Protein AF-A0A830E6Y0-F1 (afdb_monomer)

Secondary structure (DSSP, 8-state):
-PPEEEETTEEEEEE-THHHHHHHHHHSGGGEEEHHHHHHHHHHTTTTS----SBTTTB-HHHHHHHHHHHHTTSEEEEEETTEEEEEE-HHHHHHHHHHHHTTTSEEEETTTEEEEHHHHHHHHHHHHHHHTTS-HHHHHHHHHHHHHTTS-SHHHHHHHHHHHHTTHHHHTT--

Radius of gyration: 17.44 Å; Cα contacts (8 Å, |Δi|>4): 241; chains: 1; bounding box: 58×31×46 Å

Sequence (176 aa):
MLPEVSIGRGRFKALPSKYALLFMTWYSRGSSISLYRLLLITYLASHIVRYVFEQPPINSKSILSDLSDLVSEGLIELRTINNRLMVRVTDRGRQLIGELYGMSNEYVLFGGYLIVKLRDLFNELMRLVNAYQNMDAAVLLSVALREMSLKESGIEGDALRDLALDLRIPCENVLG

pLDDT: mean 89.75, std 11.38, range [36.09, 98.56]

Foldseek 3Di:
DADWDDDPPDIARADELLLLLLLLLCLFDQSKAFPQLSQLLVQVVCVPRVFDAPDPDGHGVVNVVSLVVCVVVVQWDWDQDPNTIMIHGDPVVVVVVVVLVVQQQGFHNYNVHDTDRNVVSSVVSSVSSVVRRPDDPLQSQLVSLQVVLVVDDDPSSVVSNVSSVVSCVVPVVVVD

Organism: NCBI:txid1293586

Structure (mmCIF, N/CA/C/O backbone):
data_AF-A0A830E6Y0-F1
#
_entry.id   AF-A0A830E6Y0-F1
#
loop_
_atom_site.group_PDB
_atom_site.id
_atom_site.type_symbol
_atom_site.label_atom_id
_atom_site.label_alt_id
_atom_site.label_comp_id
_atom_site.label_asym_id
_atom_site.label_entity_id
_atom_site.label_seq_id
_atom_site.pdbx_PDB_ins_code
_atom_site.Cartn_x
_atom_site.Cartn_y
_atom_site.Cartn_z
_atom_site.occupancy
_atom_site.B_iso_or_equiv
_atom_site.auth_seq_id
_atom_site.auth_comp_id
_atom_site.auth_asym_id
_atom_site.auth_atom_id
_atom_site.pdbx_PDB_model_num
ATOM 1 N N . MET A 1 1 ? -13.980 7.136 15.137 1.00 68.00 1 MET A N 1
ATOM 2 C CA . MET A 1 1 ? -14.529 5.768 15.290 1.00 68.00 1 MET A CA 1
ATOM 3 C C . MET A 1 1 ? -14.754 5.172 13.913 1.00 68.00 1 MET A C 1
ATOM 5 O O . MET A 1 1 ? -15.321 5.858 13.071 1.00 68.00 1 MET A O 1
ATOM 9 N N . LEU A 1 2 ? -14.282 3.943 13.676 1.00 85.75 2 LEU A N 1
ATOM 10 C CA . LEU A 1 2 ? -14.574 3.212 12.437 1.00 85.75 2 LEU A CA 1
ATOM 11 C C . LEU A 1 2 ? -16.072 2.866 12.372 1.00 85.75 2 LEU A C 1
ATOM 13 O O . LEU A 1 2 ? -16.637 2.521 13.413 1.00 85.75 2 LEU A O 1
ATOM 17 N N . PRO A 1 3 ? -16.711 2.938 11.193 1.00 89.00 3 PRO A N 1
ATOM 18 C CA . PRO A 1 3 ? -18.103 2.530 11.043 1.00 89.00 3 PRO A CA 1
ATOM 19 C C . PRO A 1 3 ? -18.255 1.021 11.272 1.00 89.00 3 PRO A C 1
ATOM 21 O O . PRO A 1 3 ? -17.359 0.246 10.942 1.00 89.00 3 PRO A O 1
ATOM 24 N N . GLU A 1 4 ? -19.390 0.592 11.823 1.00 91.00 4 GLU A N 1
ATOM 25 C CA . GLU A 1 4 ? -19.718 -0.828 11.985 1.00 91.00 4 GLU A CA 1
ATOM 26 C C . GLU A 1 4 ? -20.582 -1.333 10.827 1.00 91.00 4 GLU A C 1
ATOM 28 O O . GLU A 1 4 ? -21.483 -0.644 10.351 1.00 91.00 4 GLU A O 1
ATOM 33 N N . VAL A 1 5 ? -20.322 -2.564 10.393 1.00 90.50 5 VAL A N 1
ATOM 34 C CA . VAL A 1 5 ? -21.050 -3.253 9.327 1.00 90.50 5 VAL A CA 1
ATOM 35 C C . VAL A 1 5 ? -21.497 -4.619 9.838 1.00 90.50 5 VAL A C 1
ATOM 37 O O . VAL A 1 5 ? -20.736 -5.340 10.486 1.00 90.50 5 VAL A O 1
ATOM 40 N N . SER A 1 6 ? -22.746 -4.980 9.543 1.00 89.81 6 SER A N 1
ATOM 41 C CA . SER A 1 6 ? -23.298 -6.299 9.865 1.00 89.81 6 SER A CA 1
ATOM 42 C C . SER A 1 6 ? -23.168 -7.229 8.660 1.00 89.81 6 SER A C 1
ATOM 44 O O . SER A 1 6 ? -23.671 -6.913 7.584 1.00 89.81 6 SER A O 1
ATOM 46 N N . ILE A 1 7 ? -22.515 -8.379 8.838 1.00 86.19 7 ILE A N 1
ATOM 47 C CA . ILE A 1 7 ? -22.402 -9.437 7.823 1.00 86.19 7 ILE A CA 1
ATOM 48 C C . ILE A 1 7 ? -22.964 -10.723 8.427 1.00 86.19 7 ILE A C 1
ATOM 50 O O . ILE A 1 7 ? -22.380 -11.314 9.339 1.00 86.19 7 ILE A O 1
ATOM 54 N N . GLY A 1 8 ? -24.128 -11.150 7.934 1.00 87.19 8 GLY A N 1
ATOM 55 C CA . GLY A 1 8 ? -24.868 -12.265 8.521 1.00 87.19 8 GLY A CA 1
ATOM 56 C C . GLY A 1 8 ? -25.194 -11.996 9.993 1.00 87.19 8 GLY A C 1
ATOM 57 O O . GLY A 1 8 ? -25.909 -11.050 10.310 1.00 87.19 8 GLY A O 1
ATOM 58 N N . ARG A 1 9 ? -24.659 -12.829 10.896 1.00 84.31 9 ARG A N 1
ATOM 59 C CA . ARG A 1 9 ? -24.825 -12.683 12.357 1.00 84.31 9 ARG A CA 1
ATOM 60 C C . ARG A 1 9 ? -23.666 -11.944 13.047 1.00 84.31 9 ARG A C 1
ATOM 62 O O . ARG A 1 9 ? -23.736 -11.730 14.253 1.00 84.31 9 ARG A O 1
ATOM 69 N N . GLY A 1 10 ? -22.605 -11.585 12.322 1.00 87.12 10 GLY A N 1
ATOM 70 C CA . GLY A 1 10 ? -21.432 -10.896 12.868 1.00 87.12 10 GLY A CA 1
ATOM 71 C C . GLY A 1 10 ? -21.493 -9.380 12.677 1.00 87.12 10 GLY A C 1
ATOM 72 O O . GLY A 1 10 ? -22.027 -8.901 11.675 1.00 87.12 10 GLY A O 1
ATOM 73 N N . ARG A 1 11 ? -20.916 -8.628 13.621 1.00 90.81 11 ARG A N 1
ATOM 74 C CA . ARG A 1 11 ? -20.675 -7.182 13.506 1.00 90.81 11 ARG A CA 1
ATOM 75 C C . ARG A 1 11 ? -19.178 -6.925 13.454 1.00 90.81 11 ARG A C 1
ATOM 77 O O . ARG A 1 11 ? -18.444 -7.418 14.306 1.00 90.81 11 ARG A O 1
ATOM 84 N N . PHE A 1 12 ? -18.749 -6.157 12.463 1.00 93.38 12 PHE A N 1
ATOM 85 C CA . PHE A 1 12 ? -17.344 -5.860 12.216 1.00 93.38 12 PHE A CA 1
ATOM 86 C C . PHE A 1 12 ? -17.159 -4.362 12.039 1.00 93.38 12 PHE A C 1
ATOM 88 O O . PHE A 1 12 ? -17.959 -3.708 11.371 1.00 93.38 12 PHE A O 1
ATOM 95 N N . LYS A 1 13 ? -16.070 -3.817 12.576 1.00 94.56 13 LYS A N 1
ATOM 96 C CA . LYS A 1 13 ? -15.635 -2.469 12.210 1.00 94.56 13 LYS A CA 1
ATOM 97 C C . LYS A 1 13 ? -15.085 -2.508 10.785 1.00 94.56 13 LYS A C 1
ATOM 99 O O . LYS A 1 13 ? -14.271 -3.375 10.459 1.00 94.56 13 LYS A O 1
ATOM 104 N N . ALA A 1 14 ? -15.535 -1.597 9.934 1.00 93.88 14 ALA A N 1
ATOM 105 C CA . ALA A 1 14 ? -15.052 -1.471 8.569 1.00 93.88 14 ALA A CA 1
ATOM 106 C C . ALA A 1 14 ? -13.772 -0.634 8.542 1.00 93.88 14 ALA A C 1
ATOM 108 O O . ALA A 1 14 ? -13.750 0.514 8.987 1.00 93.88 14 ALA A O 1
ATOM 109 N N . LEU A 1 15 ? -12.705 -1.234 8.017 1.00 94.12 15 LEU A N 1
ATOM 110 C CA . LEU A 1 15 ? -11.390 -0.630 7.867 1.00 94.12 15 LEU A CA 1
ATOM 111 C C . LEU A 1 15 ? -11.161 -0.285 6.384 1.00 94.12 15 LEU A C 1
ATOM 113 O O . LEU A 1 15 ? -10.995 -1.201 5.571 1.00 94.12 15 LEU A O 1
ATOM 117 N N . PRO A 1 16 ? -11.149 1.005 6.008 1.00 93.50 16 PRO A N 1
ATOM 118 C CA . PRO A 1 16 ? -10.875 1.425 4.635 1.00 93.50 16 PRO A CA 1
ATOM 119 C C . PRO A 1 16 ? -9.515 0.935 4.117 1.00 9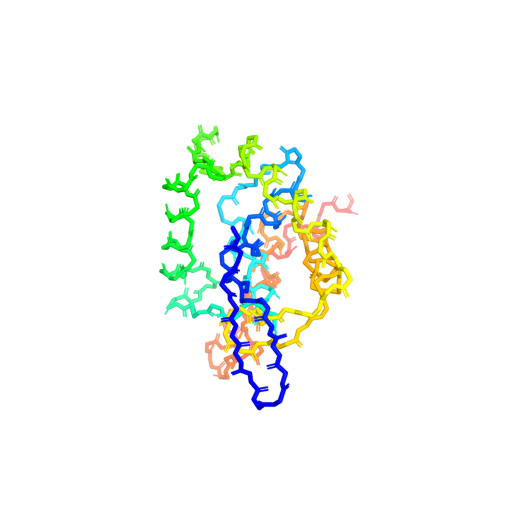3.50 16 PRO A C 1
ATOM 121 O O . PRO A 1 16 ? -8.531 0.909 4.862 1.00 93.50 16 PRO A O 1
ATOM 124 N N . SER A 1 17 ? -9.435 0.613 2.821 1.00 91.94 17 SER A N 1
ATOM 125 C CA . SER A 1 17 ? -8.196 0.190 2.142 1.00 91.94 17 SER A CA 1
ATOM 126 C C . SER A 1 17 ? -7.068 1.211 2.276 1.00 91.94 17 SER A C 1
ATOM 128 O O . SER A 1 17 ? -5.915 0.822 2.476 1.00 91.94 17 SER A O 1
ATOM 130 N N . LYS A 1 18 ? -7.391 2.512 2.254 1.00 95.25 18 LYS A N 1
ATOM 131 C CA . LYS A 1 18 ? -6.413 3.596 2.422 1.00 95.25 18 LYS A CA 1
ATOM 132 C C . LYS A 1 18 ? -5.593 3.490 3.704 1.00 95.25 18 LYS A C 1
ATOM 134 O O . LYS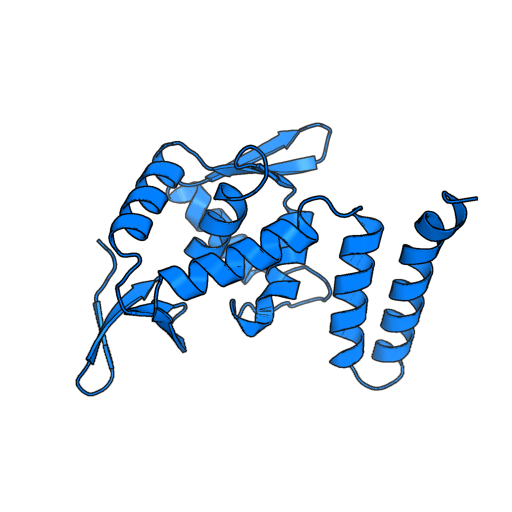 A 1 18 ? -4.426 3.870 3.720 1.00 95.25 18 LYS A O 1
ATOM 139 N N . TYR A 1 19 ? -6.129 2.900 4.774 1.00 95.94 19 TYR A N 1
ATOM 140 C CA . TYR A 1 19 ? -5.363 2.733 6.012 1.00 95.94 19 TYR A CA 1
ATOM 141 C C . TYR A 1 19 ? -4.247 1.691 5.898 1.00 95.94 19 TYR A C 1
ATOM 143 O O . TYR A 1 19 ? -3.284 1.768 6.657 1.00 95.94 19 TYR A O 1
ATOM 151 N N . ALA A 1 20 ? -4.286 0.798 4.903 1.00 96.00 20 ALA A N 1
ATOM 152 C CA . ALA A 1 20 ? -3.116 -0.004 4.559 1.00 96.00 20 ALA A CA 1
ATOM 153 C C . ALA A 1 20 ? -1.986 0.865 3.980 1.00 96.00 20 ALA A C 1
ATOM 155 O O . ALA A 1 20 ? -0.831 0.654 4.337 1.00 96.00 20 ALA A O 1
ATOM 156 N N . LEU A 1 21 ? -2.292 1.880 3.159 1.00 97.12 21 LEU A N 1
ATOM 157 C CA . LEU A 1 21 ? -1.287 2.824 2.639 1.00 97.12 21 LEU A CA 1
ATOM 158 C C . LEU A 1 21 ? -0.661 3.642 3.775 1.00 97.12 21 LEU A C 1
ATOM 160 O O . LEU A 1 21 ? 0.562 3.794 3.830 1.00 97.12 21 LEU A O 1
ATOM 164 N N . LEU A 1 22 ? -1.492 4.118 4.710 1.00 98.06 22 LEU A N 1
ATOM 165 C CA . LEU A 1 22 ? -1.031 4.797 5.922 1.00 98.06 22 LEU A CA 1
ATOM 166 C C . LEU A 1 22 ? -0.112 3.888 6.744 1.00 98.06 22 LEU A C 1
ATOM 168 O O . LEU A 1 22 ? 0.983 4.307 7.111 1.00 98.06 22 LEU A O 1
ATOM 172 N N . PHE A 1 23 ? -0.531 2.646 7.001 1.00 97.69 23 PHE A N 1
ATOM 173 C CA . PHE A 1 23 ? 0.245 1.682 7.779 1.00 97.69 23 PHE A CA 1
ATOM 174 C C . PHE A 1 23 ? 1.581 1.341 7.108 1.00 97.69 23 PHE A C 1
ATOM 176 O O . PHE A 1 23 ? 2.625 1.394 7.756 1.00 97.69 23 PHE A O 1
ATOM 183 N N . MET A 1 24 ? 1.575 1.062 5.801 1.00 97.75 24 MET A N 1
ATOM 184 C CA . MET A 1 24 ? 2.797 0.769 5.046 1.00 97.75 24 MET A CA 1
ATOM 185 C C . MET A 1 24 ? 3.769 1.956 5.049 1.00 97.75 24 MET A C 1
ATOM 187 O O . MET A 1 24 ? 4.971 1.772 5.234 1.00 97.75 24 MET A O 1
ATOM 191 N N . THR A 1 25 ? 3.255 3.183 4.916 1.00 98.00 25 THR A N 1
ATOM 192 C CA . THR A 1 25 ? 4.060 4.411 5.027 1.00 98.00 25 THR A CA 1
ATOM 193 C C . THR A 1 25 ? 4.596 4.584 6.448 1.00 98.00 25 THR A C 1
ATOM 195 O O . THR A 1 25 ? 5.771 4.889 6.624 1.00 98.00 25 THR A O 1
ATOM 198 N N . TRP A 1 26 ? 3.777 4.360 7.477 1.00 98.31 26 TRP A N 1
ATOM 199 C CA . TRP A 1 26 ? 4.177 4.493 8.881 1.00 98.31 26 TRP A CA 1
ATOM 200 C C . TRP A 1 26 ? 5.311 3.536 9.250 1.00 98.31 26 TRP A C 1
ATOM 202 O O . TRP A 1 26 ? 6.274 3.959 9.896 1.00 98.31 26 TRP A O 1
ATOM 212 N N . TYR A 1 27 ? 5.197 2.283 8.805 1.00 97.69 27 TYR A N 1
ATOM 213 C CA . TYR A 1 27 ? 6.157 1.221 9.084 1.00 97.69 27 TYR A CA 1
ATOM 214 C C . TYR A 1 27 ? 7.447 1.331 8.256 1.00 97.69 27 TYR A C 1
ATOM 216 O O . TYR A 1 27 ? 8.475 0.757 8.615 1.00 97.69 27 TYR A O 1
ATOM 224 N N . SER A 1 28 ? 7.420 2.087 7.155 1.00 97.38 28 SER A N 1
ATOM 225 C CA . SER A 1 28 ? 8.624 2.368 6.374 1.00 97.38 28 SER A CA 1
ATOM 226 C C . SER A 1 28 ? 9.674 3.152 7.178 1.00 97.38 28 SER A C 1
ATOM 228 O O . SER A 1 28 ? 9.373 3.812 8.179 1.00 97.38 28 SER A O 1
ATOM 230 N N . ARG A 1 29 ? 10.937 3.103 6.741 1.00 93.94 29 ARG A N 1
ATOM 231 C CA . ARG A 1 29 ? 12.063 3.763 7.413 1.00 93.94 29 ARG A CA 1
ATOM 232 C C . ARG A 1 29 ? 11.809 5.264 7.593 1.00 93.94 29 ARG A C 1
ATOM 234 O O . ARG A 1 29 ? 11.674 6.014 6.635 1.00 93.94 29 ARG A O 1
ATOM 241 N N . GLY A 1 30 ? 11.795 5.715 8.849 1.00 94.19 30 GLY A N 1
ATOM 242 C CA . GLY A 1 30 ? 11.512 7.114 9.188 1.00 94.19 30 GLY A CA 1
ATOM 243 C C . GLY A 1 30 ? 10.047 7.525 8.984 1.00 94.19 30 GLY A C 1
ATOM 244 O O . GLY A 1 30 ? 9.752 8.719 8.972 1.00 94.19 30 GLY A O 1
ATOM 245 N N . SER A 1 31 ? 9.138 6.555 8.825 1.00 97.25 31 SER A N 1
ATOM 246 C CA . SER A 1 31 ? 7.726 6.752 8.477 1.00 97.25 31 SER A CA 1
ATOM 247 C C . SER A 1 31 ? 7.540 7.624 7.230 1.00 97.25 31 SER A C 1
ATOM 249 O O . SER A 1 31 ? 6.691 8.522 7.193 1.00 97.25 31 SER A O 1
ATOM 251 N N . SER A 1 32 ? 8.409 7.399 6.244 1.00 96.56 32 SER A N 1
ATOM 252 C CA . SER A 1 32 ? 8.505 8.157 5.005 1.00 96.56 32 SER A CA 1
ATOM 253 C C . SER A 1 32 ? 8.974 7.246 3.875 1.00 96.56 32 SER A C 1
ATOM 255 O O . SER A 1 32 ? 9.963 6.528 4.013 1.00 96.56 32 SER A O 1
ATOM 257 N N . ILE A 1 33 ? 8.295 7.304 2.734 1.00 96.75 33 ILE A N 1
ATOM 258 C CA . ILE A 1 33 ? 8.595 6.467 1.571 1.00 96.75 33 ILE A CA 1
ATOM 259 C C . ILE A 1 33 ? 8.380 7.256 0.281 1.00 96.75 33 ILE A C 1
ATOM 261 O O . ILE A 1 33 ? 7.508 8.119 0.208 1.00 96.75 33 ILE A O 1
ATOM 265 N N . SER A 1 34 ? 9.171 6.991 -0.759 1.00 95.69 34 SER A N 1
ATOM 266 C CA . SER A 1 34 ? 8.906 7.598 -2.066 1.00 95.69 34 SER A CA 1
ATOM 267 C C . SER A 1 34 ? 7.606 7.052 -2.654 1.00 95.69 34 SER A C 1
ATOM 269 O O . SER A 1 34 ? 7.320 5.859 -2.537 1.00 95.69 34 SER A O 1
ATOM 271 N N . LEU A 1 35 ? 6.838 7.905 -3.336 1.00 94.56 35 LEU A N 1
ATOM 272 C CA . LEU A 1 35 ? 5.534 7.525 -3.887 1.00 94.56 35 LEU A CA 1
ATOM 273 C C . LEU A 1 35 ? 5.633 6.289 -4.792 1.00 94.56 35 LEU A C 1
ATOM 275 O O . LEU A 1 35 ? 4.866 5.348 -4.632 1.00 94.56 35 LEU A O 1
ATOM 279 N N . TYR A 1 36 ? 6.619 6.250 -5.693 1.00 91.69 36 TYR A N 1
ATOM 280 C CA . TYR A 1 36 ? 6.795 5.107 -6.594 1.00 91.69 36 TYR A CA 1
ATOM 281 C C . TYR A 1 36 ? 7.066 3.792 -5.840 1.00 91.69 36 TYR A C 1
ATOM 283 O O . TYR A 1 36 ? 6.592 2.742 -6.263 1.00 91.69 36 TYR A O 1
ATOM 291 N N . ARG A 1 37 ? 7.789 3.834 -4.706 1.00 94.00 37 ARG A N 1
ATOM 292 C CA . ARG A 1 37 ? 8.031 2.641 -3.876 1.00 94.00 37 ARG A CA 1
ATOM 293 C C . ARG A 1 37 ? 6.750 2.200 -3.199 1.00 94.00 37 ARG A C 1
ATOM 295 O O . ARG A 1 37 ? 6.463 1.013 -3.200 1.00 94.00 37 ARG A O 1
ATOM 302 N N . LEU A 1 38 ? 5.969 3.139 -2.667 1.00 95.25 38 LEU A N 1
ATOM 303 C CA . LEU A 1 38 ? 4.670 2.815 -2.084 1.00 95.25 38 LEU A CA 1
ATOM 304 C C . LEU A 1 38 ? 3.746 2.156 -3.115 1.00 95.25 38 LEU A C 1
ATOM 306 O O . LEU A 1 38 ? 3.127 1.145 -2.798 1.00 95.25 38 LEU A O 1
ATOM 310 N N . LEU A 1 39 ? 3.703 2.669 -4.348 1.00 93.62 39 LEU A N 1
ATOM 311 C CA . LEU A 1 39 ? 2.925 2.078 -5.442 1.00 93.62 39 LEU A CA 1
ATOM 312 C C . LEU A 1 39 ? 3.391 0.653 -5.776 1.00 93.62 39 LEU A C 1
ATOM 314 O O . LEU A 1 39 ? 2.566 -0.257 -5.802 1.00 93.62 39 LEU A O 1
ATOM 318 N N . LEU A 1 40 ? 4.701 0.438 -5.949 1.00 93.31 40 LEU A N 1
ATOM 319 C CA . LEU A 1 40 ? 5.278 -0.889 -6.215 1.00 93.31 40 LEU A CA 1
ATOM 320 C C . LEU A 1 40 ? 4.978 -1.884 -5.087 1.00 93.31 40 LEU A C 1
ATOM 322 O O . LEU A 1 40 ? 4.523 -2.995 -5.344 1.00 93.31 40 LEU A O 1
ATOM 326 N N . ILE A 1 41 ? 5.188 -1.485 -3.831 1.00 94.50 41 ILE A N 1
ATOM 327 C CA . ILE A 1 41 ? 4.919 -2.344 -2.670 1.00 94.50 41 ILE A CA 1
ATOM 328 C C . ILE A 1 41 ? 3.426 -2.658 -2.572 1.00 94.50 41 ILE A C 1
ATOM 330 O O . ILE A 1 41 ? 3.061 -3.800 -2.311 1.00 94.50 41 ILE A O 1
ATOM 334 N N . THR A 1 42 ? 2.557 -1.679 -2.834 1.00 93.88 42 THR A N 1
ATOM 335 C CA . THR A 1 42 ? 1.102 -1.888 -2.826 1.00 93.88 42 THR A CA 1
ATOM 336 C C . THR A 1 42 ? 0.666 -2.836 -3.943 1.00 93.88 42 THR A C 1
ATOM 338 O O . THR A 1 42 ? -0.186 -3.692 -3.717 1.00 93.88 42 THR A O 1
ATOM 341 N N . TYR A 1 43 ? 1.276 -2.744 -5.128 1.00 91.69 43 TYR A N 1
ATOM 342 C CA . TYR A 1 43 ? 1.045 -3.691 -6.219 1.00 91.69 43 TYR A CA 1
ATOM 343 C C . TYR A 1 43 ? 1.439 -5.123 -5.826 1.00 91.69 43 TYR A C 1
ATOM 345 O O . TYR A 1 43 ? 0.658 -6.062 -6.004 1.00 91.69 43 TYR A O 1
ATOM 353 N N . LEU A 1 44 ? 2.611 -5.298 -5.210 1.00 91.19 44 LEU A N 1
ATOM 354 C CA . LEU A 1 44 ? 3.061 -6.596 -4.689 1.00 91.19 44 LEU A CA 1
ATOM 355 C C . LEU A 1 44 ? 2.170 -7.095 -3.532 1.00 91.19 44 LEU A C 1
ATOM 357 O O . LEU A 1 44 ? 2.003 -8.299 -3.333 1.00 91.19 44 LEU A O 1
ATOM 361 N N . ALA A 1 45 ? 1.516 -6.177 -2.820 1.00 91.31 45 ALA A N 1
ATOM 362 C CA . ALA A 1 45 ? 0.503 -6.459 -1.808 1.00 91.31 45 ALA A CA 1
ATOM 363 C C . ALA A 1 45 ? -0.911 -6.699 -2.378 1.00 91.31 45 ALA A C 1
ATOM 365 O O . ALA A 1 45 ? -1.847 -6.838 -1.593 1.00 91.31 45 ALA A O 1
ATOM 366 N N . SER A 1 46 ? -1.103 -6.762 -3.704 1.00 88.56 46 SER A N 1
ATOM 367 C CA . SER A 1 46 ? -2.438 -6.819 -4.343 1.00 88.56 46 SER A CA 1
ATOM 368 C C . SER A 1 46 ? -3.309 -8.011 -3.928 1.00 88.56 46 SER A C 1
ATOM 370 O O . SER A 1 46 ? -4.536 -7.939 -3.991 1.00 88.56 46 SER A O 1
ATOM 372 N N . HIS A 1 47 ? -2.694 -9.095 -3.453 1.00 84.69 47 HIS A N 1
ATOM 373 C CA . HIS A 1 47 ? -3.397 -10.251 -2.894 1.00 84.69 47 HIS A CA 1
ATOM 374 C C . HIS A 1 47 ? -4.112 -9.940 -1.562 1.00 84.69 47 HIS A C 1
ATOM 376 O O . HIS A 1 47 ? -5.076 -10.617 -1.209 1.00 84.69 47 HIS A O 1
ATOM 382 N N . ILE A 1 48 ? -3.671 -8.898 -0.850 1.00 86.50 48 ILE A N 1
ATOM 383 C CA . ILE A 1 48 ? -4.273 -8.391 0.390 1.00 86.50 48 ILE A CA 1
ATOM 384 C C . ILE A 1 48 ? -5.067 -7.133 0.087 1.00 86.50 48 ILE A C 1
ATOM 386 O O . ILE A 1 48 ? -6.231 -7.043 0.457 1.00 86.50 48 ILE A O 1
ATOM 390 N N . VAL A 1 49 ? -4.419 -6.162 -0.563 1.00 84.38 49 VAL A N 1
ATOM 391 C CA . VAL A 1 49 ? -4.947 -4.827 -0.817 1.00 84.38 49 VAL A CA 1
ATOM 392 C C . VAL A 1 49 ? -5.421 -4.758 -2.261 1.00 84.38 49 VAL A C 1
ATOM 394 O O . VAL A 1 49 ? -4.658 -4.475 -3.181 1.00 84.38 49 VAL A O 1
ATOM 397 N N . ARG A 1 50 ? -6.703 -5.051 -2.465 1.00 83.44 50 ARG A N 1
ATOM 398 C CA . ARG A 1 50 ? -7.332 -5.070 -3.788 1.00 83.44 50 ARG A CA 1
ATOM 399 C C . ARG A 1 50 ? -7.535 -3.657 -4.337 1.00 83.44 50 ARG A C 1
ATOM 401 O O . ARG A 1 50 ? -8.623 -3.100 -4.233 1.00 83.44 50 ARG A O 1
ATOM 408 N N . TYR A 1 51 ? -6.488 -3.101 -4.935 1.00 85.25 51 TYR A N 1
ATOM 409 C CA . TYR A 1 51 ? -6.587 -1.956 -5.838 1.00 85.25 51 TYR A CA 1
ATOM 410 C C . TYR A 1 51 ? -6.610 -2.415 -7.293 1.00 85.25 51 TYR A C 1
ATOM 412 O O . TYR A 1 51 ? -6.006 -3.429 -7.650 1.00 85.25 51 TYR A O 1
ATOM 420 N N . VAL A 1 52 ? -7.290 -1.637 -8.133 1.00 83.31 52 VAL A N 1
ATOM 421 C CA . VAL A 1 52 ? -7.239 -1.793 -9.588 1.00 83.31 52 VAL A CA 1
ATOM 422 C C . VAL A 1 52 ? -6.084 -0.947 -10.118 1.00 83.31 52 VAL A C 1
ATOM 424 O O . VAL A 1 52 ? -5.907 0.198 -9.700 1.00 83.31 52 VAL A O 1
ATOM 427 N N . PHE A 1 53 ? -5.297 -1.513 -11.027 1.00 81.88 53 PHE A N 1
ATOM 428 C CA . PHE A 1 53 ? -4.189 -0.834 -11.697 1.00 81.88 53 PHE A CA 1
ATOM 429 C C . PHE A 1 53 ? -4.570 -0.651 -13.167 1.00 81.88 53 PHE A C 1
ATOM 431 O O . PHE A 1 53 ? -4.833 -1.641 -13.845 1.00 81.88 53 PHE A O 1
ATOM 438 N N . GLU A 1 54 ? -4.670 0.594 -13.650 1.00 73.56 54 GLU A N 1
ATOM 439 C CA . GLU A 1 54 ? -5.165 0.865 -15.012 1.00 73.56 54 GLU A CA 1
ATOM 440 C C . GLU A 1 54 ? -4.106 0.611 -16.084 1.00 73.56 54 GLU A C 1
ATOM 442 O O . GLU A 1 54 ? -4.425 0.169 -17.183 1.00 73.56 54 GLU A O 1
ATOM 447 N N . GLN A 1 55 ? -2.850 0.924 -15.769 1.00 65.06 55 GLN A N 1
ATOM 448 C CA . GLN A 1 55 ? -1.698 0.632 -16.609 1.00 65.06 55 GLN A CA 1
ATOM 449 C C . GLN A 1 55 ? -0.607 0.056 -15.719 1.00 65.06 55 GLN A C 1
ATOM 451 O O . GLN A 1 55 ? -0.004 0.771 -14.903 1.00 65.06 55 GLN A O 1
ATOM 456 N N . PRO A 1 56 ? -0.372 -1.251 -15.831 1.00 57.09 56 PRO A N 1
ATOM 457 C CA . PRO A 1 56 ? 0.732 -1.867 -15.141 1.00 57.09 56 PRO A CA 1
ATOM 458 C C . PRO A 1 56 ? 2.080 -1.247 -15.569 1.00 57.09 56 PRO A C 1
ATOM 460 O O . PRO A 1 56 ? 2.217 -0.776 -16.700 1.00 57.09 56 PRO A O 1
ATOM 463 N N . PRO A 1 57 ? 3.079 -1.224 -14.668 1.00 55.91 57 PRO A N 1
ATOM 464 C CA . PRO A 1 57 ? 3.083 -1.994 -13.425 1.00 55.91 57 PRO A CA 1
ATOM 465 C C . PRO A 1 57 ? 2.584 -1.252 -12.173 1.00 55.91 57 PRO A C 1
ATOM 467 O O . PRO A 1 57 ? 2.549 -1.867 -11.113 1.00 55.91 57 PRO A O 1
ATOM 470 N N . ILE A 1 58 ? 2.238 0.043 -12.222 1.00 71.94 58 ILE A N 1
ATOM 471 C CA . ILE A 1 58 ? 2.200 0.835 -10.970 1.00 71.94 58 ILE A CA 1
ATOM 472 C C . ILE A 1 58 ? 1.221 1.999 -10.890 1.00 71.94 58 ILE A C 1
ATOM 474 O O . ILE A 1 58 ? 1.093 2.574 -9.807 1.00 71.94 58 ILE A O 1
ATOM 478 N N . ASN A 1 59 ? 0.538 2.377 -11.972 1.00 78.94 59 ASN A N 1
ATOM 479 C CA . ASN A 1 59 ? -0.426 3.465 -11.862 1.00 78.94 59 ASN A CA 1
ATOM 480 C C . ASN A 1 59 ? -1.783 2.922 -11.399 1.00 78.94 59 ASN A C 1
ATOM 482 O O . ASN A 1 59 ? -2.292 1.951 -11.958 1.00 78.94 59 ASN A O 1
ATOM 486 N N . SER A 1 60 ? -2.328 3.537 -10.353 1.00 86.81 60 SER A N 1
ATOM 487 C CA . SER A 1 60 ? -3.652 3.234 -9.816 1.00 86.81 60 SER A CA 1
ATOM 488 C C . SER A 1 60 ? -4.315 4.535 -9.396 1.00 86.81 60 SER A C 1
ATOM 490 O O . SER A 1 60 ? -3.932 5.129 -8.381 1.00 86.81 60 SER A O 1
ATOM 492 N N . LYS A 1 61 ? -5.336 4.982 -10.135 1.00 89.56 61 LYS A N 1
ATOM 493 C CA . LYS A 1 61 ? -6.104 6.179 -9.754 1.00 89.56 61 LYS A CA 1
ATOM 494 C C . LYS A 1 61 ? -6.764 5.993 -8.395 1.00 89.56 61 LYS A C 1
ATOM 496 O O . LYS A 1 61 ? -6.835 6.953 -7.635 1.00 89.56 61 LYS A O 1
ATOM 501 N N . SER A 1 62 ? -7.183 4.769 -8.059 1.00 90.88 62 SER A N 1
ATOM 502 C CA . SER A 1 62 ? -7.728 4.463 -6.732 1.00 90.88 62 SER A CA 1
ATOM 503 C C . SER A 1 62 ? -6.710 4.681 -5.612 1.00 90.88 62 SER A C 1
ATOM 505 O O . SER A 1 62 ? -7.054 5.301 -4.612 1.00 90.88 62 SER A O 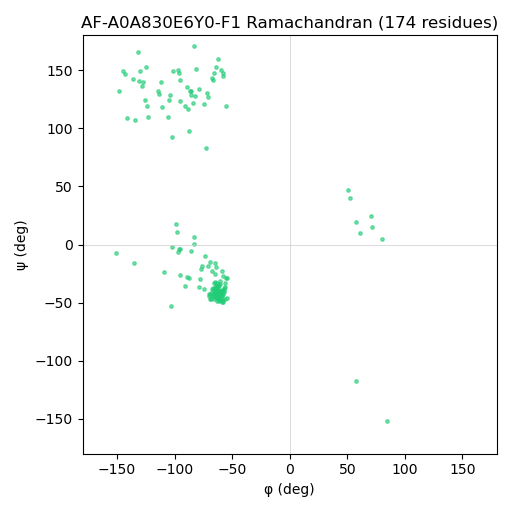1
ATOM 507 N N . ILE A 1 63 ? -5.445 4.276 -5.793 1.00 93.25 63 ILE A N 1
ATOM 508 C CA . ILE A 1 63 ? -4.404 4.547 -4.788 1.00 93.25 63 ILE A CA 1
ATOM 509 C C . ILE A 1 63 ? -4.140 6.050 -4.681 1.00 93.25 63 ILE A C 1
ATOM 511 O O . ILE A 1 63 ? -4.016 6.571 -3.578 1.00 93.25 63 ILE A O 1
ATOM 515 N N . LEU A 1 64 ? -4.061 6.764 -5.807 1.00 93.56 64 LEU A N 1
ATOM 516 C CA . LEU A 1 64 ? -3.828 8.212 -5.795 1.00 93.56 64 LEU A CA 1
ATOM 517 C C . LEU A 1 64 ? -4.982 8.978 -5.127 1.00 93.56 64 LEU A C 1
ATOM 519 O O . LEU A 1 64 ? -4.727 9.926 -4.386 1.00 93.56 64 LEU A O 1
ATOM 523 N N . SER A 1 65 ? -6.226 8.542 -5.340 1.00 95.19 65 SER A N 1
ATOM 524 C CA . SER A 1 65 ? -7.405 9.070 -4.645 1.00 95.19 65 SER A CA 1
ATOM 525 C C . SER A 1 65 ? -7.321 8.808 -3.142 1.00 95.19 65 SER A C 1
ATOM 527 O O . SER A 1 65 ? -7.447 9.740 -2.355 1.00 95.19 65 SER A O 1
ATOM 529 N N . ASP A 1 66 ? -7.016 7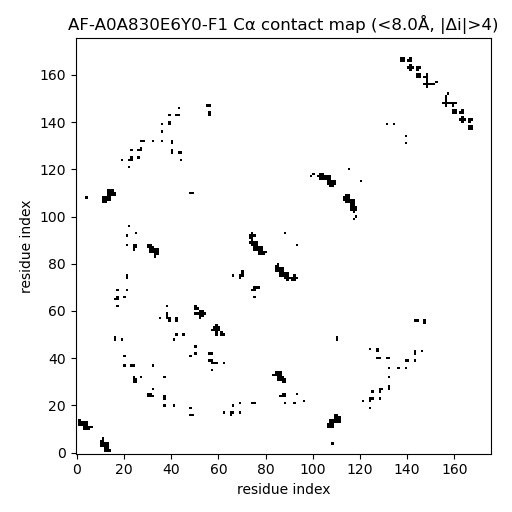.573 -2.738 1.00 96.00 66 ASP A N 1
ATOM 530 C CA . ASP A 1 66 ? -6.883 7.202 -1.327 1.00 96.00 66 ASP A CA 1
ATOM 531 C C . ASP A 1 66 ? -5.738 7.972 -0.641 1.00 96.00 66 ASP A C 1
ATOM 533 O O . ASP A 1 66 ? -5.865 8.384 0.511 1.00 96.00 66 ASP A O 1
ATOM 537 N N . LEU A 1 67 ? -4.629 8.236 -1.341 1.00 96.88 67 LEU A N 1
ATOM 538 C CA . LEU A 1 67 ? -3.560 9.109 -0.846 1.00 96.88 67 LEU A CA 1
ATOM 539 C C . LEU A 1 67 ? -4.023 10.563 -0.710 1.00 96.88 67 LEU A C 1
ATOM 541 O O . LEU A 1 67 ? -3.704 11.202 0.289 1.00 96.88 67 LEU A O 1
ATOM 545 N N . SER A 1 68 ? -4.783 11.083 -1.676 1.00 97.25 68 SER A N 1
ATOM 546 C CA . SER A 1 68 ? -5.374 12.423 -1.586 1.00 97.25 68 SER A CA 1
ATOM 547 C C . SER A 1 68 ? -6.309 12.545 -0.378 1.00 97.25 68 SER A C 1
ATOM 549 O O . SER A 1 68 ? -6.265 13.548 0.335 1.00 97.25 68 SER A O 1
ATOM 551 N N . ASP A 1 69 ? -7.097 11.510 -0.093 1.00 97.75 69 ASP A N 1
ATOM 552 C CA . ASP A 1 69 ? -7.959 11.454 1.089 1.00 97.75 69 ASP A CA 1
ATOM 553 C C . ASP A 1 69 ? -7.156 11.424 2.393 1.00 97.75 69 ASP A C 1
ATOM 555 O O . ASP A 1 69 ? -7.487 12.114 3.351 1.00 97.75 69 ASP A O 1
ATOM 559 N N . LEU A 1 70 ? -6.067 10.655 2.454 1.00 98.19 70 LEU A N 1
ATOM 560 C CA . LEU A 1 70 ? -5.199 10.645 3.635 1.00 98.19 70 LEU A CA 1
ATOM 561 C C . LEU A 1 70 ? -4.512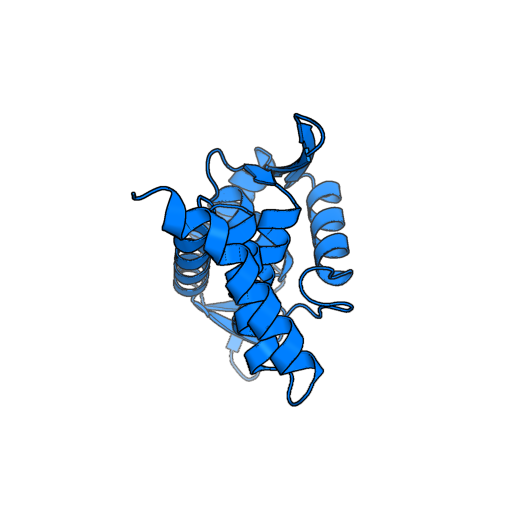 12.003 3.860 1.00 98.19 70 LEU A C 1
ATOM 563 O O . LEU A 1 70 ? -4.256 12.375 5.009 1.00 98.19 70 LEU A O 1
ATOM 567 N N . VAL A 1 71 ? -4.204 12.741 2.785 1.00 98.12 71 VAL A N 1
ATOM 568 C CA . VAL A 1 71 ? -3.688 14.118 2.863 1.00 98.12 71 VAL A CA 1
ATOM 569 C C . VAL A 1 71 ? -4.771 15.064 3.378 1.00 98.12 71 VAL A C 1
ATOM 571 O O . VAL A 1 71 ? -4.499 15.849 4.286 1.00 98.12 71 VAL A O 1
ATOM 574 N N . SER A 1 72 ? -5.996 14.985 2.849 1.00 97.81 72 SER A N 1
ATOM 575 C CA . SER A 1 72 ? -7.106 15.852 3.269 1.00 97.81 72 SER A CA 1
ATOM 576 C C . SER A 1 72 ? -7.527 15.601 4.724 1.00 97.81 72 SER A C 1
ATOM 578 O O . SER A 1 72 ? -7.846 16.540 5.451 1.00 97.81 72 SER A O 1
ATOM 580 N N . GLU A 1 73 ? -7.424 14.356 5.195 1.00 97.38 73 GLU A N 1
ATOM 581 C CA . GLU A 1 73 ? -7.609 13.976 6.602 1.00 97.38 73 GLU A CA 1
ATOM 582 C C . GLU A 1 73 ? -6.431 14.398 7.505 1.00 97.38 73 GLU A C 1
ATOM 584 O O . GLU A 1 73 ? -6.523 14.336 8.736 1.00 97.38 73 GLU A O 1
ATOM 589 N N . GLY A 1 74 ? -5.319 14.851 6.918 1.00 97.94 74 GLY A N 1
ATOM 590 C CA . GLY A 1 74 ? -4.112 15.267 7.627 1.00 97.94 74 GLY A CA 1
ATOM 591 C C . GLY A 1 74 ? -3.340 14.107 8.258 1.00 97.94 74 GLY A C 1
ATOM 592 O O . GLY A 1 74 ? -2.636 14.316 9.245 1.00 97.94 74 GLY A O 1
ATOM 593 N N . LEU A 1 75 ? -3.487 12.885 7.738 1.00 98.44 75 LEU A N 1
ATOM 594 C CA . LEU A 1 75 ? -2.822 11.671 8.233 1.00 98.44 75 LEU A CA 1
ATOM 595 C C . LEU A 1 75 ? -1.455 11.446 7.576 1.00 98.44 75 LEU A C 1
ATOM 597 O O . LEU A 1 75 ? -0.553 10.860 8.181 1.00 98.44 75 LEU A O 1
ATOM 601 N N . ILE A 1 76 ? -1.292 11.939 6.351 1.00 98.56 76 ILE A N 1
ATOM 602 C CA . ILE A 1 76 ? -0.020 11.971 5.631 1.00 98.56 76 ILE A CA 1
ATOM 603 C C . ILE A 1 76 ? 0.216 13.360 5.036 1.00 98.56 76 ILE A C 1
ATOM 605 O O . ILE A 1 76 ? -0.695 14.173 4.912 1.00 98.56 76 ILE A O 1
ATOM 609 N N . GLU A 1 77 ? 1.450 13.605 4.626 1.00 97.94 77 GLU A N 1
ATOM 610 C CA . GLU A 1 77 ? 1.851 14.760 3.838 1.00 97.94 77 GLU A CA 1
ATOM 611 C C . GLU A 1 77 ? 2.672 14.313 2.624 1.00 97.94 77 GLU A C 1
ATOM 613 O O . GLU A 1 77 ? 3.404 13.317 2.672 1.00 97.94 77 GLU A O 1
ATOM 618 N N . LEU A 1 78 ? 2.563 15.075 1.537 1.00 96.69 78 LEU A N 1
ATOM 619 C CA . LEU A 1 78 ? 3.372 14.900 0.337 1.00 96.69 78 LEU A CA 1
ATOM 620 C C . LEU A 1 78 ? 4.449 15.981 0.296 1.00 96.69 78 LEU A C 1
ATOM 622 O O . LEU A 1 78 ? 4.152 17.167 0.430 1.00 96.69 78 LEU A O 1
ATOM 626 N N . ARG A 1 79 ? 5.707 15.581 0.107 1.00 94.94 79 ARG A N 1
ATOM 627 C CA . ARG A 1 79 ? 6.841 16.509 -0.007 1.00 94.94 79 ARG A CA 1
ATOM 628 C C . ARG A 1 79 ? 7.755 16.101 -1.147 1.00 94.94 79 ARG A C 1
ATOM 630 O O . ARG A 1 79 ? 8.018 14.918 -1.332 1.00 94.94 79 ARG A O 1
ATOM 637 N N . THR A 1 80 ? 8.304 17.071 -1.862 1.00 95.25 80 THR A N 1
ATOM 638 C CA . THR A 1 80 ? 9.362 16.808 -2.841 1.00 95.25 80 THR A CA 1
ATOM 639 C C . THR A 1 80 ? 10.720 16.941 -2.161 1.00 95.25 80 THR A C 1
ATOM 641 O O . THR A 1 80 ? 11.055 18.007 -1.653 1.00 95.25 80 THR A O 1
ATOM 644 N N . ILE A 1 81 ? 11.504 15.863 -2.143 1.00 91.81 81 ILE A N 1
ATOM 645 C CA . ILE A 1 81 ? 12.870 15.833 -1.601 1.00 91.81 81 ILE A CA 1
ATOM 646 C C . ILE A 1 81 ? 13.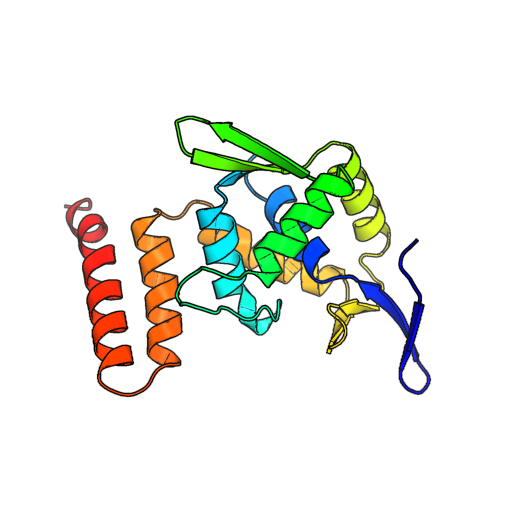781 15.285 -2.695 1.00 91.81 81 ILE A C 1
ATOM 648 O O . ILE A 1 81 ? 13.529 14.198 -3.210 1.00 91.81 81 ILE A O 1
ATOM 652 N N . ASN A 1 82 ? 14.831 16.022 -3.070 1.00 90.69 82 ASN A N 1
ATOM 653 C CA . ASN A 1 82 ? 15.759 15.636 -4.145 1.00 90.69 82 ASN A CA 1
ATOM 654 C C . ASN A 1 82 ? 15.033 15.246 -5.450 1.00 90.69 82 ASN A C 1
ATOM 656 O O . ASN A 1 82 ? 15.296 14.189 -6.023 1.00 90.69 82 ASN A O 1
ATOM 660 N N . ASN A 1 83 ? 14.066 16.067 -5.881 1.00 90.88 83 ASN A N 1
ATOM 661 C CA . ASN A 1 83 ? 13.199 15.834 -7.049 1.00 90.88 83 ASN A CA 1
ATOM 662 C C . ASN A 1 83 ? 12.378 14.532 -7.007 1.00 90.88 83 ASN A C 1
ATOM 664 O O . ASN A 1 83 ? 11.889 14.067 -8.034 1.00 90.88 83 ASN A O 1
ATOM 668 N N . ARG A 1 84 ? 12.197 13.937 -5.825 1.00 91.00 84 ARG A N 1
ATOM 669 C CA . ARG A 1 84 ? 11.361 12.752 -5.622 1.00 91.00 84 ARG A CA 1
ATOM 670 C C . ARG A 1 84 ? 10.176 13.107 -4.748 1.00 91.00 84 ARG A C 1
ATOM 672 O O . ARG A 1 84 ? 10.342 13.710 -3.689 1.00 91.00 84 ARG A O 1
ATOM 679 N N . LEU A 1 85 ? 8.990 12.700 -5.182 1.00 95.00 85 LEU A N 1
ATOM 680 C CA . LEU A 1 85 ? 7.783 12.829 -4.381 1.00 95.00 85 LEU A CA 1
ATOM 681 C C . LEU A 1 85 ? 7.805 11.781 -3.261 1.00 95.00 85 LEU A C 1
ATOM 683 O O . LEU A 1 85 ? 7.891 10.577 -3.516 1.00 95.00 85 LEU A O 1
ATOM 687 N N . MET A 1 86 ? 7.757 12.261 -2.026 1.00 97.19 86 MET A N 1
ATOM 688 C CA . MET A 1 86 ? 7.792 11.487 -0.792 1.00 97.19 86 MET A CA 1
ATOM 689 C C . MET A 1 86 ? 6.441 11.576 -0.093 1.00 97.19 86 MET A C 1
ATOM 691 O O . MET A 1 86 ? 5.840 12.647 -0.029 1.00 97.19 86 MET A O 1
ATOM 695 N N . VAL A 1 87 ? 6.004 10.452 0.460 1.00 97.94 87 VAL A N 1
ATOM 696 C CA . VAL A 1 87 ? 4.837 10.320 1.326 1.00 97.94 87 VAL A CA 1
ATOM 697 C C . VAL A 1 87 ? 5.341 10.158 2.752 1.00 97.94 87 VAL A C 1
ATOM 699 O O . VAL A 1 87 ? 6.132 9.253 3.016 1.00 97.94 87 VAL A O 1
ATOM 702 N N . ARG A 1 88 ? 4.905 11.019 3.671 1.00 98.12 88 ARG A N 1
ATOM 703 C CA . ARG A 1 88 ? 5.321 10.984 5.078 1.00 98.12 88 ARG A CA 1
ATOM 704 C C . ARG A 1 88 ? 4.112 10.972 5.999 1.00 98.12 88 ARG A C 1
ATOM 706 O O . ARG A 1 88 ? 3.143 11.679 5.759 1.00 98.12 88 ARG A O 1
ATOM 713 N N . VAL A 1 89 ? 4.183 10.188 7.069 1.00 98.38 89 VAL A N 1
ATOM 714 C CA . VAL A 1 89 ? 3.121 10.135 8.084 1.00 98.38 89 VAL A CA 1
ATOM 715 C C . VAL A 1 89 ? 3.223 11.329 9.032 1.00 98.38 89 VAL A C 1
ATOM 717 O O . VAL A 1 89 ? 4.312 11.648 9.519 1.00 98.38 89 VAL A O 1
ATOM 720 N N . THR A 1 90 ? 2.087 11.971 9.306 1.00 98.44 90 THR A N 1
ATOM 721 C CA . THR A 1 90 ? 1.967 13.069 10.279 1.00 98.44 90 THR A CA 1
ATOM 722 C C . THR A 1 90 ? 1.794 12.531 11.701 1.00 98.44 90 THR A C 1
ATOM 724 O O . THR A 1 90 ? 1.534 11.345 11.909 1.00 98.44 90 THR A O 1
ATOM 727 N N . ASP A 1 91 ? 1.866 13.396 12.712 1.00 97.94 91 ASP A N 1
ATOM 728 C CA . ASP A 1 91 ? 1.604 12.983 14.098 1.00 97.94 91 ASP A CA 1
ATOM 729 C C . ASP A 1 91 ? 0.164 12.495 14.299 1.00 97.94 91 ASP A C 1
ATOM 731 O O . ASP A 1 91 ? -0.064 11.506 14.996 1.00 97.94 91 ASP A O 1
ATOM 735 N N . ARG A 1 92 ? -0.805 13.106 13.606 1.00 97.88 92 ARG A N 1
ATOM 736 C CA . ARG A 1 92 ? -2.198 12.638 13.587 1.00 97.88 92 ARG A CA 1
ATOM 737 C C . ARG A 1 92 ? -2.315 11.243 12.966 1.00 97.88 92 ARG A C 1
ATOM 739 O O . ARG A 1 92 ? -3.024 10.392 13.496 1.00 97.88 92 ARG A O 1
ATOM 746 N N . GLY A 1 93 ? -1.579 10.982 11.883 1.00 98.00 93 GLY A N 1
ATOM 747 C CA . GLY A 1 93 ? -1.477 9.648 11.290 1.00 98.00 93 GLY A CA 1
ATOM 748 C C . GLY A 1 93 ? -0.910 8.616 12.267 1.00 98.00 93 GLY A C 1
ATOM 749 O O . GLY A 1 93 ? -1.447 7.516 12.383 1.00 98.00 93 GLY A O 1
ATOM 750 N N . ARG A 1 94 ? 0.129 8.980 13.033 1.00 97.69 94 ARG A N 1
ATOM 751 C CA . ARG A 1 94 ? 0.701 8.115 14.082 1.00 97.69 94 ARG A CA 1
ATOM 752 C C . ARG A 1 94 ? -0.298 7.822 15.201 1.00 97.69 94 ARG A C 1
ATOM 754 O O . ARG A 1 94 ? -0.367 6.680 15.646 1.00 97.69 94 ARG A O 1
ATOM 761 N N . GLN A 1 95 ? -1.063 8.822 15.638 1.00 97.25 95 GLN A N 1
ATOM 762 C CA . GLN A 1 95 ? -2.107 8.646 16.653 1.00 97.25 95 GLN A CA 1
ATOM 763 C C . GLN A 1 95 ? -3.170 7.649 16.184 1.00 97.25 95 GLN A C 1
ATOM 765 O O . GLN A 1 95 ? -3.451 6.690 16.899 1.00 97.25 95 GLN A O 1
ATOM 770 N N . LEU A 1 96 ? -3.667 7.801 14.950 1.00 96.69 96 LEU A N 1
ATOM 771 C CA . LEU A 1 96 ? -4.625 6.859 14.367 1.00 96.69 96 LEU A CA 1
ATOM 772 C C . LEU A 1 96 ? -4.055 5.434 14.294 1.00 96.69 96 LEU A C 1
ATOM 774 O O . LEU A 1 96 ? -4.747 4.474 14.621 1.00 96.69 96 LEU A O 1
ATOM 778 N N . ILE A 1 97 ? -2.785 5.272 13.913 1.00 96.62 97 ILE A N 1
ATOM 779 C CA . ILE A 1 97 ? -2.127 3.956 13.932 1.00 96.62 97 ILE A CA 1
ATOM 780 C C . ILE A 1 97 ? -2.079 3.380 15.355 1.00 96.62 97 ILE A C 1
ATOM 782 O O . ILE A 1 97 ? -2.343 2.193 15.535 1.00 96.62 97 ILE A O 1
ATOM 786 N N . GLY A 1 98 ? -1.805 4.205 16.368 1.00 96.12 98 GLY A N 1
ATOM 787 C CA . GLY A 1 98 ? -1.868 3.802 17.776 1.00 96.12 98 GLY A CA 1
ATOM 788 C C . GLY A 1 98 ? -3.253 3.293 18.190 1.00 96.12 98 GLY A C 1
ATOM 789 O O . GLY A 1 98 ? -3.356 2.235 18.812 1.00 96.12 98 GLY A O 1
ATOM 790 N N . GLU A 1 99 ? -4.319 3.985 17.780 1.00 95.19 99 GLU A N 1
ATOM 791 C CA . GLU A 1 99 ? -5.705 3.541 17.999 1.00 95.19 99 GLU A CA 1
ATOM 792 C C . GLU A 1 99 ? -5.978 2.185 17.332 1.00 95.19 99 GLU A C 1
ATOM 794 O O . GLU A 1 99 ? -6.547 1.284 17.951 1.00 95.19 99 GLU A O 1
ATOM 799 N N . LEU A 1 100 ? -5.512 2.002 16.091 1.00 95.06 100 LEU A N 1
ATOM 800 C CA . LEU A 1 100 ? -5.649 0.737 15.370 1.00 95.06 100 LEU A CA 1
ATOM 801 C C . LEU A 1 100 ? -4.873 -0.404 16.049 1.00 95.06 100 LEU A C 1
ATOM 803 O O . LEU A 1 100 ? -5.377 -1.522 16.130 1.00 95.06 100 LEU A O 1
ATOM 807 N N . TYR A 1 101 ? -3.685 -0.145 16.602 1.00 92.94 101 TYR A N 1
ATOM 808 C CA . TYR A 1 101 ? -2.959 -1.138 17.405 1.00 92.94 101 TYR A CA 1
ATOM 809 C C . TYR A 1 101 ? -3.706 -1.526 18.685 1.00 92.94 101 TYR A C 1
ATOM 811 O O . TYR A 1 101 ? -3.683 -2.702 19.067 1.00 92.94 101 TYR A O 1
ATOM 819 N N . GLY A 1 102 ? -4.424 -0.584 19.303 1.00 92.69 102 GLY A N 1
ATOM 820 C CA . GLY A 1 102 ? -5.332 -0.862 20.421 1.00 92.69 102 GLY A CA 1
ATOM 821 C C . GLY A 1 102 ? -6.424 -1.880 20.067 1.00 92.69 102 GLY A C 1
ATOM 822 O O . GLY A 1 102 ? -6.856 -2.648 20.922 1.00 92.69 102 GLY A O 1
ATOM 823 N N . MET A 1 103 ? -6.796 -1.959 18.788 1.00 93.00 103 MET A N 1
ATOM 824 C CA . MET A 1 103 ? -7.766 -2.914 18.247 1.00 93.00 103 MET A CA 1
ATOM 825 C C . MET A 1 103 ? -7.126 -4.147 17.588 1.00 93.00 103 MET A C 1
ATOM 827 O O . MET A 1 103 ? -7.810 -4.918 16.919 1.00 93.00 103 MET A O 1
ATOM 831 N N . SER A 1 104 ? -5.818 -4.367 17.742 1.00 91.06 104 SER A N 1
ATOM 832 C CA . SER A 1 104 ? -5.072 -5.401 17.000 1.00 91.06 104 SER A CA 1
ATOM 833 C C . SER A 1 104 ? -5.650 -6.822 17.115 1.00 91.06 104 SER A C 1
ATOM 835 O O . SER A 1 104 ? -5.513 -7.628 16.193 1.00 91.06 104 SER A O 1
ATOM 837 N N . ASN A 1 105 ? -6.323 -7.147 18.221 1.00 93.81 105 ASN A N 1
ATOM 838 C CA . ASN A 1 105 ? -6.942 -8.457 18.421 1.00 93.81 105 ASN A CA 1
ATOM 839 C C . ASN A 1 105 ? -8.359 -8.598 17.840 1.00 93.81 105 ASN A C 1
ATOM 841 O O . ASN A 1 105 ? -8.893 -9.708 17.856 1.00 93.81 105 ASN A O 1
ATOM 845 N N . GLU A 1 106 ? -8.950 -7.524 17.323 1.00 93.94 106 GLU A N 1
ATOM 846 C CA . GLU A 1 106 ? -10.289 -7.527 16.737 1.00 93.94 106 GLU A CA 1
ATOM 847 C C . GLU A 1 106 ? -10.280 -8.033 15.285 1.00 93.94 106 GLU A C 1
ATOM 849 O O . GLU A 1 106 ? -9.303 -7.874 14.545 1.00 93.94 106 GLU A O 1
ATOM 854 N N . TYR A 1 107 ? -11.402 -8.626 14.869 1.00 95.12 107 TYR A N 1
ATOM 855 C CA . TYR A 1 107 ? -11.686 -8.897 13.461 1.00 95.12 107 TYR A CA 1
ATOM 856 C C . TYR A 1 107 ? -12.337 -7.670 12.825 1.00 95.12 107 TYR A C 1
ATOM 858 O O . TYR A 1 107 ? -13.295 -7.114 13.364 1.00 95.12 107 TYR A O 1
ATOM 866 N N . VAL A 1 108 ? -11.839 -7.272 11.658 1.00 94.69 108 VAL A N 1
ATOM 867 C CA . VAL A 1 108 ? -12.323 -6.109 10.908 1.00 94.69 108 VAL A CA 1
ATOM 868 C C . VAL A 1 108 ? -12.718 -6.507 9.492 1.00 94.69 108 VAL A C 1
ATOM 870 O O . VAL A 1 108 ? -12.168 -7.457 8.933 1.00 94.69 108 VAL A O 1
ATOM 873 N N . LEU A 1 109 ? -13.650 -5.757 8.903 1.00 94.94 109 LEU A N 1
ATOM 874 C CA . LEU A 1 109 ? -13.949 -5.825 7.476 1.00 94.94 109 LEU A CA 1
ATOM 875 C C . LEU A 1 109 ? -13.010 -4.868 6.733 1.00 94.94 109 LEU A C 1
ATOM 877 O O . LEU A 1 109 ? -13.260 -3.666 6.667 1.00 94.94 109 LEU A O 1
ATOM 881 N N . PHE A 1 110 ? -11.923 -5.394 6.185 1.00 93.38 110 PHE A N 1
ATOM 882 C CA . PHE A 1 110 ? -10.944 -4.641 5.414 1.00 93.38 110 PHE A CA 1
ATOM 883 C C . PHE A 1 110 ? -11.384 -4.458 3.956 1.00 93.38 110 PHE A C 1
ATOM 885 O O . PHE A 1 110 ? -11.754 -5.420 3.276 1.00 93.38 110 PHE A O 1
ATOM 892 N N . GLY A 1 111 ? -11.366 -3.206 3.486 1.00 88.00 111 GLY A N 1
ATOM 893 C CA . GLY A 1 111 ? -11.651 -2.833 2.095 1.00 88.00 111 GLY A CA 1
ATOM 894 C C . GLY A 1 111 ? -13.053 -3.199 1.590 1.00 88.00 111 GLY A C 1
ATOM 895 O O . GLY A 1 111 ? -13.306 -3.118 0.395 1.00 88.00 111 GLY A O 1
ATOM 896 N N . GLY A 1 112 ? -13.960 -3.627 2.474 1.00 87.56 112 GLY A N 1
ATOM 897 C CA . GLY A 1 112 ? -15.302 -4.093 2.112 1.00 87.56 112 GLY A CA 1
ATOM 898 C C . GLY A 1 112 ? -15.380 -5.533 1.589 1.00 87.56 112 GLY A C 1
ATOM 899 O O . GLY A 1 112 ? -16.466 -5.963 1.216 1.00 87.56 112 GLY A O 1
ATOM 900 N N . TYR A 1 113 ? -14.278 -6.295 1.574 1.00 88.56 113 TYR A N 1
ATOM 901 C CA . TYR A 1 113 ? -14.252 -7.656 1.003 1.00 88.56 113 TYR A CA 1
ATOM 902 C C . TYR A 1 113 ? -13.538 -8.711 1.855 1.00 88.56 113 TYR A C 1
ATOM 904 O O . TYR A 1 113 ? -13.702 -9.899 1.582 1.00 88.56 113 TYR A O 1
ATOM 912 N N . LEU A 1 114 ? -12.737 -8.324 2.854 1.00 91.00 114 LEU A N 1
ATOM 913 C CA . LEU A 1 114 ? -11.924 -9.262 3.633 1.00 91.00 114 LEU A CA 1
ATOM 914 C C . LEU A 1 114 ? -12.225 -9.141 5.128 1.00 91.00 114 LEU A C 1
ATOM 916 O O . LEU A 1 114 ? -11.988 -8.094 5.718 1.00 91.00 114 LEU A O 1
ATOM 920 N N . ILE A 1 115 ? -12.692 -10.220 5.759 1.00 94.12 115 ILE A N 1
ATOM 921 C CA . ILE A 1 115 ? -12.753 -10.310 7.224 1.00 94.12 115 ILE A CA 1
ATOM 922 C C . ILE A 1 115 ? -11.417 -10.867 7.710 1.00 94.12 115 ILE A C 1
ATOM 924 O O . ILE A 1 115 ? -11.057 -11.994 7.377 1.00 94.12 115 ILE A O 1
ATOM 928 N N . VAL A 1 116 ? -10.677 -10.081 8.488 1.00 94.75 116 VAL A N 1
ATOM 929 C CA . VAL A 1 116 ? -9.330 -10.446 8.945 1.00 94.75 116 VAL A CA 1
ATOM 930 C C . VAL A 1 116 ? -9.080 -9.932 10.354 1.00 94.75 116 VAL A C 1
ATOM 932 O O . VAL A 1 116 ? -9.615 -8.897 10.755 1.00 94.75 116 VAL A O 1
ATOM 935 N N . LYS A 1 117 ? -8.258 -10.652 11.119 1.00 96.06 117 LYS A N 1
ATOM 936 C CA . LYS A 1 117 ? -7.756 -10.154 12.396 1.00 96.06 117 LYS A CA 1
ATOM 937 C C . LYS A 1 117 ? -6.744 -9.042 12.133 1.00 96.06 117 LYS A C 1
ATOM 939 O O . LYS A 1 117 ? -5.789 -9.240 11.383 1.00 96.06 117 LYS A O 1
ATOM 944 N N . LEU A 1 118 ? -6.932 -7.883 12.757 1.00 95.50 118 LEU A N 1
ATOM 945 C CA . LEU A 1 118 ? -6.164 -6.680 12.423 1.00 95.50 118 LEU A CA 1
ATOM 946 C C . LEU A 1 118 ? -4.647 -6.867 12.590 1.00 95.50 118 LEU A C 1
ATOM 948 O O . LEU A 1 118 ? -3.868 -6.441 11.741 1.00 95.50 118 LEU A O 1
ATOM 952 N N . ARG A 1 119 ? -4.223 -7.578 13.639 1.00 96.56 119 ARG A N 1
ATOM 953 C CA . ARG A 1 119 ? -2.821 -7.959 13.852 1.00 96.56 119 ARG A CA 1
ATOM 954 C C . ARG A 1 119 ? -2.238 -8.755 12.687 1.00 96.56 119 ARG A C 1
ATOM 956 O O . ARG A 1 119 ? -1.089 -8.530 12.328 1.00 96.56 119 ARG A O 1
ATOM 963 N N . ASP A 1 120 ? -3.002 -9.679 12.115 1.00 96.50 120 ASP A N 1
ATOM 964 C CA . ASP A 1 120 ? -2.505 -10.566 11.063 1.00 96.50 120 ASP A CA 1
ATOM 965 C C . ASP A 1 120 ? -2.370 -9.790 9.742 1.00 96.50 120 ASP A C 1
ATOM 967 O O . ASP A 1 120 ? -1.356 -9.918 9.059 1.00 96.50 120 ASP A O 1
ATOM 971 N N . LEU A 1 121 ? -3.312 -8.879 9.458 1.00 95.56 121 LEU A N 1
ATOM 972 C CA . LEU A 1 121 ? -3.192 -7.904 8.369 1.00 95.56 121 LEU A CA 1
ATOM 973 C C . LEU A 1 121 ? -1.933 -7.038 8.527 1.00 95.56 121 LEU A C 1
ATOM 975 O O . LEU A 1 121 ? -1.153 -6.899 7.588 1.00 95.56 121 LEU A O 1
ATOM 979 N N . PHE A 1 122 ? -1.711 -6.471 9.714 1.00 96.12 122 PHE A N 1
ATOM 980 C CA . PHE A 1 122 ? -0.529 -5.651 9.986 1.00 96.12 122 PHE A CA 1
ATOM 981 C C . PHE A 1 122 ? 0.768 -6.438 9.860 1.00 96.12 122 PHE A C 1
ATOM 983 O O . PHE A 1 122 ? 1.707 -5.944 9.245 1.00 96.12 122 PHE A O 1
ATOM 990 N N . ASN A 1 123 ? 0.825 -7.665 10.375 1.00 96.88 123 ASN A N 1
ATOM 991 C CA . ASN A 1 123 ? 1.996 -8.528 10.236 1.00 96.88 123 ASN A CA 1
ATOM 992 C C . ASN A 1 123 ? 2.349 -8.779 8.772 1.00 96.88 123 ASN A C 1
ATOM 994 O O . ASN A 1 123 ? 3.518 -8.692 8.395 1.00 96.88 123 ASN A O 1
ATOM 998 N N . GLU A 1 124 ? 1.342 -9.031 7.945 1.00 95.81 124 GLU A N 1
ATOM 999 C CA . GLU A 1 124 ? 1.558 -9.283 6.531 1.00 95.81 124 GLU A CA 1
ATOM 1000 C C . GLU A 1 124 ? 2.008 -8.017 5.779 1.00 95.81 124 GLU A C 1
ATOM 1002 O O . GLU A 1 124 ? 2.980 -8.053 5.023 1.00 95.81 124 GLU A O 1
ATOM 1007 N N . LEU A 1 125 ? 1.394 -6.861 6.054 1.00 96.50 125 LEU A N 1
ATOM 1008 C CA . LEU A 1 125 ? 1.849 -5.584 5.494 1.00 96.50 125 LEU A CA 1
ATOM 1009 C C . LEU A 1 125 ? 3.278 -5.236 5.951 1.00 96.50 125 LEU A C 1
ATOM 1011 O O . LEU A 1 125 ? 4.085 -4.783 5.140 1.00 96.50 125 LEU A O 1
ATOM 1015 N N . MET A 1 126 ? 3.625 -5.490 7.220 1.00 96.81 126 MET A N 1
ATOM 1016 C CA . MET A 1 126 ? 4.988 -5.307 7.739 1.00 96.81 126 MET A CA 1
ATOM 1017 C C . MET A 1 126 ? 5.990 -6.196 7.003 1.00 96.81 126 MET A C 1
ATOM 1019 O O . MET A 1 126 ? 7.069 -5.728 6.640 1.00 96.81 126 MET A O 1
ATOM 1023 N N . ARG A 1 127 ? 5.637 -7.463 6.752 1.00 96.94 127 ARG A N 1
ATOM 1024 C CA . ARG A 1 127 ? 6.472 -8.417 6.009 1.00 96.94 127 ARG A CA 1
ATOM 1025 C C . ARG A 1 127 ? 6.799 -7.896 4.611 1.00 96.94 127 ARG A C 1
ATOM 1027 O O . ARG A 1 127 ? 7.967 -7.887 4.228 1.00 96.94 127 ARG A O 1
ATOM 1034 N N . LEU A 1 128 ? 5.791 -7.408 3.888 1.00 95.00 128 LEU A N 1
ATOM 1035 C CA . LEU A 1 128 ? 5.956 -6.854 2.542 1.00 95.00 128 LEU A CA 1
ATOM 1036 C C . LEU A 1 128 ? 6.796 -5.574 2.549 1.00 95.00 128 LEU A C 1
ATOM 1038 O O . LEU A 1 128 ? 7.742 -5.448 1.774 1.00 95.00 128 LEU A O 1
ATOM 1042 N N . VAL A 1 129 ? 6.507 -4.638 3.455 1.00 96.88 129 VAL A N 1
ATOM 1043 C CA . VAL A 1 129 ? 7.290 -3.400 3.568 1.00 96.88 129 VAL A CA 1
ATOM 1044 C C . VAL A 1 129 ? 8.746 -3.711 3.914 1.00 96.88 129 VAL A C 1
ATOM 1046 O O . VAL A 1 129 ? 9.637 -3.173 3.266 1.00 96.88 129 VAL A O 1
ATOM 1049 N N . ASN A 1 130 ? 9.019 -4.615 4.860 1.00 96.31 130 ASN A N 1
ATOM 1050 C CA . ASN A 1 130 ? 10.387 -5.025 5.196 1.00 96.31 130 ASN A CA 1
ATOM 1051 C C . ASN A 1 130 ? 11.128 -5.662 4.026 1.00 96.31 130 ASN A C 1
ATOM 1053 O O . ASN A 1 130 ? 12.300 -5.346 3.826 1.00 96.31 130 ASN A O 1
ATOM 1057 N N . ALA A 1 131 ? 10.454 -6.517 3.254 1.00 94.56 131 ALA A N 1
ATOM 1058 C CA . ALA A 1 131 ? 11.058 -7.158 2.095 1.00 94.56 131 ALA A CA 1
ATOM 1059 C C . ALA A 1 131 ? 11.499 -6.125 1.048 1.00 94.56 131 ALA A C 1
ATOM 1061 O O . ALA A 1 131 ? 12.599 -6.219 0.514 1.00 94.56 131 ALA A O 1
ATOM 1062 N N . TYR A 1 132 ? 10.669 -5.115 0.782 1.00 94.62 132 TYR A N 1
ATOM 1063 C CA . TYR A 1 132 ? 10.807 -4.302 -0.426 1.00 94.62 132 TYR A CA 1
ATOM 1064 C C . TYR A 1 132 ? 11.305 -2.869 -0.198 1.00 94.62 132 TYR A C 1
ATOM 1066 O O . TYR A 1 132 ? 11.885 -2.274 -1.108 1.00 94.62 132 TYR A O 1
ATOM 1074 N N . GLN A 1 133 ? 11.129 -2.284 0.993 1.00 94.06 133 GLN A N 1
ATOM 1075 C CA . GLN A 1 133 ? 11.380 -0.849 1.209 1.00 94.06 133 GLN A CA 1
ATOM 1076 C C . GLN A 1 133 ? 12.829 -0.420 0.943 1.00 94.06 133 GLN A C 1
ATOM 1078 O O . GLN A 1 133 ? 13.053 0.700 0.482 1.00 94.06 133 GLN A O 1
ATOM 1083 N N . ASN A 1 134 ? 13.794 -1.313 1.188 1.00 91.00 134 ASN A N 1
ATOM 1084 C CA . ASN A 1 134 ? 15.227 -1.052 1.037 1.00 91.00 134 ASN A CA 1
ATOM 1085 C C . ASN A 1 134 ? 15.829 -1.654 -0.244 1.00 91.00 134 ASN A C 1
ATOM 1087 O O . ASN A 1 134 ? 17.017 -1.460 -0.482 1.00 91.00 134 ASN A O 1
ATOM 1091 N N . MET A 1 135 ? 15.050 -2.369 -1.066 1.00 91.69 135 MET A N 1
ATOM 1092 C CA . MET A 1 135 ? 15.557 -2.918 -2.331 1.00 91.69 135 MET A CA 1
ATOM 1093 C C . MET A 1 135 ? 15.962 -1.798 -3.291 1.00 91.69 135 MET A C 1
ATOM 1095 O O . MET A 1 135 ? 15.396 -0.702 -3.242 1.00 91.69 135 MET A O 1
ATOM 1099 N N . ASP A 1 136 ? 16.910 -2.050 -4.191 1.00 91.06 136 ASP A N 1
ATOM 1100 C CA . ASP A 1 136 ? 17.178 -1.104 -5.275 1.00 91.06 136 ASP A CA 1
ATOM 1101 C C . ASP A 1 136 ? 15.908 -0.867 -6.121 1.00 91.06 136 ASP A C 1
ATOM 1103 O O . ASP A 1 136 ? 15.047 -1.741 -6.234 1.00 91.06 136 ASP A O 1
ATOM 1107 N N . ALA A 1 137 ? 15.748 0.341 -6.668 1.00 89.06 137 ALA A N 1
ATOM 1108 C CA . ALA A 1 137 ? 14.539 0.698 -7.409 1.00 89.06 137 ALA A CA 1
ATOM 1109 C C . ALA A 1 137 ? 14.358 -0.150 -8.680 1.00 89.06 137 ALA A C 1
ATOM 1111 O O . ALA A 1 137 ? 13.225 -0.530 -8.982 1.00 89.06 137 ALA A O 1
ATOM 1112 N N . ALA A 1 138 ? 15.448 -0.475 -9.386 1.00 90.00 138 ALA A N 1
ATOM 1113 C CA . ALA A 1 138 ? 15.410 -1.332 -10.568 1.00 90.00 138 ALA A CA 1
ATOM 1114 C C . ALA A 1 138 ? 15.042 -2.770 -10.187 1.00 90.00 138 ALA A C 1
ATOM 1116 O O . ALA A 1 138 ? 14.192 -3.381 -10.832 1.00 90.00 138 ALA A O 1
ATOM 1117 N N . VAL A 1 139 ? 15.585 -3.274 -9.074 1.00 91.62 139 VAL A N 1
ATOM 1118 C CA . VAL A 1 139 ? 15.246 -4.605 -8.545 1.00 91.62 139 VAL A CA 1
ATOM 1119 C C . VAL A 1 139 ? 13.779 -4.677 -8.120 1.00 91.62 139 VAL A C 1
ATOM 1121 O O . VAL A 1 139 ? 13.079 -5.620 -8.480 1.00 91.62 139 VAL A O 1
ATOM 1124 N N . LEU A 1 140 ? 13.273 -3.673 -7.400 1.00 91.88 140 LEU A N 1
ATOM 1125 C CA . LEU A 1 140 ? 11.868 -3.636 -6.991 1.00 91.88 140 LEU A CA 1
ATOM 1126 C C . LEU A 1 140 ? 10.925 -3.600 -8.204 1.00 91.88 140 LEU A C 1
ATOM 1128 O O . LEU A 1 140 ? 9.918 -4.309 -8.227 1.00 91.88 140 LEU A O 1
ATOM 1132 N N . LEU A 1 141 ? 11.268 -2.805 -9.223 1.00 91.06 141 LEU A N 1
ATOM 1133 C CA . LEU A 1 141 ? 10.527 -2.757 -10.481 1.00 91.06 141 LEU A CA 1
ATOM 1134 C C . LEU A 1 141 ? 10.584 -4.100 -11.220 1.00 91.06 141 LEU A C 1
ATOM 1136 O O . LEU A 1 141 ? 9.552 -4.570 -11.691 1.00 91.06 141 LEU A O 1
ATOM 1140 N N . SER A 1 142 ? 11.749 -4.750 -11.260 1.00 91.94 142 SER A N 1
ATOM 1141 C CA . SER A 1 142 ? 11.915 -6.095 -11.820 1.00 91.94 142 SER A CA 1
ATOM 1142 C C . SER A 1 142 ? 10.983 -7.111 -11.157 1.00 91.94 142 SER A C 1
ATOM 1144 O O . SER A 1 142 ? 10.305 -7.867 -11.851 1.00 91.94 142 SER A O 1
ATOM 1146 N N . VAL A 1 143 ? 10.897 -7.126 -9.822 1.00 92.12 143 VAL A N 1
ATOM 1147 C CA . VAL A 1 143 ? 9.979 -8.027 -9.106 1.00 92.12 143 VAL A CA 1
ATOM 1148 C C . VAL A 1 143 ? 8.526 -7.739 -9.493 1.00 92.12 143 VAL A C 1
ATOM 1150 O O . VAL A 1 143 ? 7.795 -8.670 -9.818 1.00 92.12 143 VAL A O 1
ATOM 1153 N N . ALA A 1 144 ? 8.112 -6.469 -9.535 1.00 90.94 144 ALA A N 1
ATOM 1154 C CA . ALA A 1 144 ? 6.749 -6.103 -9.925 1.00 90.94 144 ALA A CA 1
ATOM 1155 C C . ALA A 1 144 ? 6.409 -6.512 -11.371 1.00 90.94 144 ALA A C 1
ATOM 1157 O O . ALA A 1 144 ? 5.341 -7.074 -11.615 1.00 90.94 144 ALA A O 1
ATOM 1158 N N . LEU A 1 145 ? 7.326 -6.286 -12.315 1.00 90.94 145 LEU A N 1
ATOM 1159 C CA . LEU A 1 145 ? 7.170 -6.698 -13.712 1.00 90.94 145 LEU A CA 1
ATOM 1160 C C . LEU A 1 145 ? 7.120 -8.220 -13.856 1.00 90.94 145 LEU A C 1
ATOM 1162 O O . LEU A 1 145 ? 6.322 -8.736 -14.633 1.00 90.94 145 LEU A O 1
ATOM 1166 N N . ARG A 1 146 ? 7.913 -8.952 -13.065 1.00 90.44 146 ARG A N 1
ATOM 1167 C CA . ARG A 1 146 ? 7.867 -10.416 -13.045 1.00 90.44 146 ARG A CA 1
ATOM 1168 C C . ARG A 1 146 ? 6.538 -10.944 -12.508 1.00 90.44 146 ARG A C 1
ATOM 1170 O O . ARG A 1 146 ? 5.986 -11.868 -13.085 1.00 90.44 146 ARG A O 1
ATOM 1177 N N . GLU A 1 147 ? 6.010 -10.372 -11.431 1.00 89.56 147 GLU A N 1
ATOM 1178 C CA . GLU A 1 147 ? 4.688 -10.757 -10.914 1.00 89.56 147 GLU A CA 1
ATOM 1179 C C . GLU A 1 147 ? 3.571 -10.455 -11.916 1.00 89.56 147 GLU A C 1
ATOM 1181 O O . GLU A 1 147 ? 2.577 -11.173 -11.995 1.00 89.56 147 GLU A O 1
ATOM 1186 N N . MET A 1 148 ? 3.729 -9.389 -12.699 1.00 87.38 148 MET A N 1
ATOM 1187 C CA . MET A 1 148 ? 2.802 -9.061 -13.772 1.00 87.38 148 MET A CA 1
ATOM 1188 C C . MET A 1 148 ? 2.892 -10.043 -14.942 1.00 87.38 148 MET A C 1
ATOM 1190 O O . MET A 1 148 ? 1.858 -10.494 -15.424 1.00 87.38 148 MET A O 1
ATOM 1194 N N . SER A 1 149 ? 4.096 -10.420 -15.376 1.00 89.56 149 SER A N 1
ATOM 1195 C CA . SER A 1 149 ? 4.255 -11.356 -16.494 1.00 89.56 149 SER A CA 1
ATOM 1196 C C . SER A 1 149 ? 3.705 -12.750 -16.214 1.00 89.56 149 SER A C 1
ATOM 1198 O O . SER A 1 149 ? 3.444 -13.500 -17.143 1.00 89.56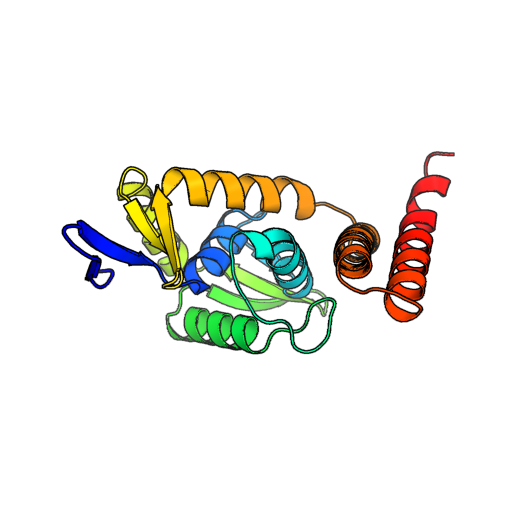 149 SER A O 1
ATOM 1200 N N . LEU A 1 150 ? 3.512 -13.109 -14.943 1.00 88.06 150 LEU A N 1
ATOM 1201 C CA . LEU A 1 150 ? 2.818 -14.340 -14.561 1.00 88.06 150 LEU A CA 1
ATOM 1202 C C . LEU A 1 150 ? 1.290 -14.233 -14.699 1.00 88.06 150 LEU A C 1
ATOM 1204 O O . LEU A 1 150 ? 0.618 -15.261 -14.761 1.00 88.06 150 LEU A O 1
ATOM 1208 N N . LYS A 1 151 ? 0.744 -13.012 -14.710 1.00 84.88 151 LYS A N 1
ATOM 1209 C CA . LYS A 1 151 ? -0.690 -12.730 -14.879 1.00 84.88 151 LYS A CA 1
ATOM 1210 C C . LYS A 1 151 ? -1.058 -12.524 -16.346 1.00 84.88 151 LYS A C 1
ATOM 1212 O O . LYS A 1 151 ? -2.137 -12.946 -16.748 1.00 84.88 151 LYS A O 1
ATOM 1217 N N . GLU A 1 152 ? -0.167 -11.909 -17.122 1.00 82.62 152 GLU A N 1
ATOM 1218 C CA . GLU A 1 152 ? -0.337 -11.729 -18.564 1.00 82.62 152 GLU A CA 1
ATOM 1219 C C . GLU A 1 152 ? 0.168 -12.952 -19.337 1.00 82.62 152 GLU A C 1
ATOM 1221 O O . GLU A 1 152 ? 1.279 -13.430 -19.120 1.00 82.62 152 GLU A O 1
ATOM 1226 N N . SER A 1 153 ? -0.630 -13.460 -20.275 1.00 75.94 153 SER A N 1
ATOM 1227 C CA . SER A 1 153 ? -0.230 -14.568 -21.154 1.00 75.94 153 SER A CA 1
ATOM 1228 C C . SER A 1 153 ? 0.186 -14.072 -22.540 1.00 75.94 153 SER A C 1
ATOM 1230 O O . SER A 1 153 ? -0.378 -13.107 -23.049 1.00 75.94 153 SER A O 1
ATOM 1232 N N . GLY A 1 154 ? 1.107 -14.778 -23.200 1.00 87.12 154 GLY A N 1
ATOM 1233 C CA . GLY A 1 154 ? 1.529 -14.470 -24.571 1.00 87.12 154 GLY A CA 1
ATOM 1234 C C . GLY A 1 154 ? 2.612 -13.390 -24.648 1.00 87.12 154 GLY A C 1
ATOM 1235 O O . GLY A 1 154 ? 3.410 -13.238 -23.726 1.00 87.12 154 GLY A O 1
ATOM 1236 N N . ILE A 1 155 ? 2.639 -12.650 -25.762 1.00 89.81 155 ILE A N 1
ATOM 1237 C CA . ILE A 1 155 ? 3.729 -11.720 -26.121 1.00 89.81 155 ILE A CA 1
ATOM 1238 C C . ILE A 1 155 ? 3.959 -10.653 -25.042 1.00 89.81 155 ILE A C 1
ATOM 1240 O O . ILE A 1 155 ? 5.102 -10.320 -24.739 1.00 89.81 155 ILE A O 1
ATOM 1244 N N . GLU A 1 156 ? 2.887 -10.131 -24.443 1.00 87.06 156 GLU A N 1
ATOM 1245 C CA . GLU A 1 156 ? 2.984 -9.123 -23.383 1.00 87.06 156 GLU A CA 1
ATOM 1246 C C . GLU A 1 156 ? 3.662 -9.690 -22.130 1.00 87.06 156 GLU A C 1
ATOM 1248 O O . GLU A 1 156 ? 4.585 -9.075 -21.596 1.00 87.06 156 GLU A O 1
ATOM 1253 N N . GLY A 1 157 ? 3.275 -10.898 -21.707 1.00 88.81 157 GLY A N 1
ATOM 1254 C CA . GLY A 1 157 ? 3.917 -11.599 -20.596 1.00 88.81 157 GLY A CA 1
ATOM 1255 C C . GLY A 1 157 ? 5.403 -11.864 -20.856 1.00 88.81 157 GLY A C 1
ATOM 1256 O O . GLY A 1 157 ? 6.240 -11.592 -19.993 1.00 88.81 157 GLY A O 1
ATOM 1257 N N . ASP A 1 158 ? 5.760 -12.325 -22.057 1.00 91.19 158 ASP A N 1
ATOM 1258 C CA . ASP A 1 158 ? 7.159 -12.560 -22.429 1.00 91.19 158 ASP A CA 1
ATOM 1259 C C . ASP A 1 158 ? 7.984 -11.259 -22.412 1.00 91.19 158 ASP A C 1
ATOM 1261 O O . ASP A 1 158 ? 9.042 -11.219 -21.784 1.00 91.19 158 ASP A O 1
ATOM 1265 N N . ALA A 1 159 ? 7.469 -10.163 -22.980 1.00 90.81 159 ALA A N 1
ATOM 1266 C CA . ALA A 1 159 ? 8.156 -8.868 -22.979 1.00 90.81 159 ALA A CA 1
ATOM 1267 C C . ALA A 1 159 ? 8.387 -8.319 -21.558 1.00 90.81 159 ALA A C 1
ATOM 1269 O O . ALA A 1 159 ? 9.463 -7.810 -21.239 1.00 90.81 159 ALA A O 1
ATOM 1270 N N . LEU A 1 160 ? 7.391 -8.448 -20.677 1.00 90.56 160 LEU A N 1
ATOM 1271 C CA . LEU A 1 160 ? 7.498 -8.035 -19.274 1.00 90.56 160 LEU A CA 1
ATOM 1272 C C . LEU A 1 160 ? 8.502 -8.891 -18.502 1.00 90.56 160 LEU A C 1
ATOM 1274 O O . LEU A 1 160 ? 9.231 -8.379 -17.650 1.00 90.56 160 LEU A O 1
ATOM 1278 N N . ARG A 1 161 ? 8.548 -10.197 -18.792 1.00 90.38 161 ARG A N 1
ATOM 1279 C CA . ARG A 1 161 ? 9.521 -11.115 -18.201 1.00 90.38 161 ARG A CA 1
ATOM 1280 C C . ARG A 1 161 ? 10.944 -10.742 -18.602 1.00 90.38 161 ARG A C 1
ATOM 1282 O O . ARG A 1 161 ? 11.804 -10.716 -17.725 1.00 90.38 161 ARG A O 1
ATOM 1289 N N . ASP A 1 162 ? 11.175 -10.472 -19.878 1.00 91.75 162 ASP A N 1
ATOM 1290 C CA . ASP A 1 162 ? 12.505 -10.159 -20.396 1.00 91.75 162 ASP A CA 1
ATOM 1291 C C . ASP A 1 162 ? 12.989 -8.810 -19.842 1.00 91.75 162 ASP A C 1
ATOM 1293 O O . ASP A 1 162 ? 14.073 -8.738 -19.264 1.00 91.75 162 ASP A O 1
ATOM 1297 N N . LEU A 1 163 ? 12.123 -7.786 -19.828 1.00 90.38 163 LEU A N 1
ATOM 1298 C CA . LEU A 1 163 ? 12.423 -6.504 -19.180 1.00 90.38 163 LEU A CA 1
ATOM 1299 C C . LEU A 1 163 ? 12.719 -6.664 -17.679 1.00 90.38 163 LEU A C 1
ATOM 1301 O O . LEU A 1 163 ? 13.613 -6.011 -17.137 1.00 90.38 163 LEU A O 1
ATOM 1305 N N . ALA A 1 164 ? 11.979 -7.533 -16.983 1.00 90.62 164 ALA A N 1
ATOM 1306 C CA . ALA A 1 164 ? 12.247 -7.822 -15.580 1.00 90.62 164 ALA A CA 1
ATOM 1307 C C . ALA A 1 164 ? 13.636 -8.444 -15.376 1.00 90.62 164 ALA A C 1
ATOM 1309 O O . ALA A 1 164 ? 14.278 -8.141 -14.368 1.00 90.62 164 ALA A O 1
ATOM 1310 N N . LEU A 1 165 ? 14.103 -9.300 -16.288 1.00 89.88 165 LEU A N 1
ATOM 1311 C CA . LEU A 1 165 ? 15.444 -9.881 -16.222 1.00 89.88 165 LEU A CA 1
ATOM 1312 C C . LEU A 1 165 ? 16.512 -8.816 -16.478 1.00 89.88 165 LEU A C 1
ATOM 1314 O O . LEU A 1 165 ? 17.416 -8.685 -15.657 1.00 89.88 165 LEU A O 1
ATOM 1318 N N . ASP A 1 166 ? 16.349 -7.993 -17.514 1.00 89.62 166 ASP A N 1
ATOM 1319 C CA . ASP A 1 166 ? 17.299 -6.929 -17.865 1.00 89.62 166 ASP A CA 1
ATOM 1320 C C . ASP A 1 166 ? 17.526 -5.936 -16.722 1.00 89.62 166 ASP A C 1
ATOM 1322 O O . ASP A 1 166 ? 18.652 -5.518 -16.460 1.00 89.62 166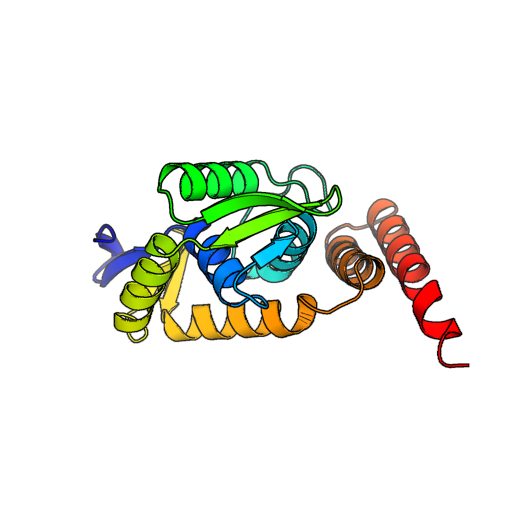 ASP A O 1
ATOM 1326 N N . LEU A 1 167 ? 16.473 -5.607 -15.970 1.00 86.94 167 LEU A N 1
ATOM 1327 C CA . LEU A 1 167 ? 16.560 -4.722 -14.805 1.00 86.94 167 LEU A CA 1
ATOM 1328 C C . LEU A 1 167 ? 17.313 -5.333 -13.607 1.00 86.94 167 LEU A C 1
ATOM 1330 O O . LEU A 1 167 ? 17.681 -4.591 -12.696 1.00 86.94 167 LEU A O 1
ATOM 1334 N N . ARG A 1 168 ? 17.554 -6.654 -13.580 1.00 77.12 168 ARG A N 1
ATOM 1335 C CA . ARG A 1 168 ? 18.383 -7.323 -12.551 1.00 77.12 168 ARG A CA 1
ATOM 1336 C C . ARG A 1 168 ? 19.866 -7.350 -12.905 1.00 77.12 168 ARG A C 1
ATOM 1338 O O . ARG A 1 168 ? 20.695 -7.338 -11.996 1.00 77.12 168 ARG A O 1
ATOM 1345 N N . ILE A 1 169 ? 20.201 -7.353 -14.196 1.00 62.22 169 ILE A N 1
ATOM 1346 C CA . ILE A 1 169 ? 21.575 -7.500 -14.709 1.00 62.22 169 ILE A CA 1
ATOM 1347 C C . ILE A 1 169 ? 22.560 -6.443 -14.156 1.00 62.22 169 ILE A C 1
ATOM 1349 O O . ILE A 1 169 ? 23.711 -6.802 -13.893 1.00 62.22 169 ILE A O 1
ATOM 1353 N N . PRO A 1 170 ? 22.175 -5.178 -13.868 1.00 54.78 170 PRO A N 1
ATOM 1354 C CA . PRO A 1 170 ? 23.093 -4.218 -13.253 1.00 54.78 170 PRO A CA 1
ATOM 1355 C C . PRO A 1 170 ? 23.540 -4.591 -11.831 1.00 54.78 170 PRO A C 1
ATOM 1357 O O . PRO A 1 170 ? 24.507 -4.017 -11.343 1.00 54.78 170 PRO A O 1
ATOM 1360 N N . CYS A 1 171 ? 22.856 -5.515 -11.147 1.00 48.66 171 CYS A N 1
ATOM 1361 C CA . CYS A 1 171 ? 23.165 -5.896 -9.767 1.00 48.66 171 CYS A CA 1
ATOM 1362 C C . CYS A 1 171 ? 24.063 -7.138 -9.659 1.00 48.66 171 CYS A C 1
ATOM 1364 O O . CYS A 1 171 ? 24.786 -7.267 -8.674 1.00 48.66 171 CYS A O 1
ATOM 1366 N N . GLU A 1 172 ? 24.052 -8.032 -10.651 1.00 49.00 172 GLU A N 1
ATOM 1367 C CA . GLU A 1 172 ? 24.857 -9.265 -10.627 1.00 49.00 172 GLU A CA 1
ATOM 1368 C C . GLU A 1 172 ? 26.336 -9.003 -10.963 1.00 49.00 172 GLU A C 1
ATOM 1370 O O . GLU A 1 172 ? 27.219 -9.637 -10.393 1.00 49.00 172 GLU A O 1
ATOM 1375 N N . ASN A 1 173 ? 26.630 -7.984 -11.777 1.00 47.94 173 ASN A N 1
ATOM 1376 C CA . ASN A 1 173 ? 28.004 -7.617 -12.155 1.00 47.94 173 ASN A CA 1
ATOM 1377 C C . ASN A 1 173 ? 28.741 -6.733 -11.126 1.00 47.94 173 ASN A C 1
ATOM 1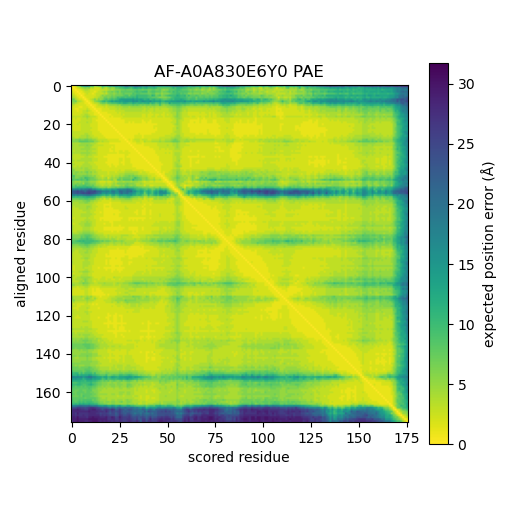379 O O . ASN A 1 173 ? 29.887 -6.359 -11.358 1.00 47.94 173 ASN A O 1
ATOM 1383 N N . VAL A 1 174 ? 28.105 -6.376 -10.004 1.00 45.31 174 VAL A N 1
ATOM 1384 C CA . VAL A 1 174 ? 28.710 -5.550 -8.931 1.00 45.31 174 VAL A CA 1
ATOM 1385 C C . VAL A 1 174 ? 29.260 -6.413 -7.782 1.00 45.31 174 VAL A C 1
ATOM 1387 O O . VAL A 1 174 ? 29.931 -5.906 -6.890 1.00 45.31 174 VAL A O 1
ATOM 1390 N N . LEU A 1 175 ? 29.022 -7.728 -7.817 1.00 42.12 175 LEU A N 1
ATOM 1391 C CA . LEU A 1 175 ? 29.616 -8.707 -6.896 1.00 42.12 175 LEU A CA 1
ATOM 1392 C C . LEU A 1 175 ? 30.834 -9.440 -7.500 1.00 42.12 175 LEU A C 1
ATOM 1394 O O . LEU A 1 175 ? 31.212 -10.496 -6.994 1.00 42.12 175 LEU A O 1
ATOM 1398 N N . GLY A 1 176 ? 31.420 -8.888 -8.570 1.00 36.09 176 GLY A N 1
ATOM 1399 C CA . GLY A 1 176 ? 32.703 -9.320 -9.136 1.00 36.09 176 GLY A CA 1
ATOM 1400 C C . GLY A 1 176 ? 33.893 -8.785 -8.353 1.00 36.09 176 GLY A C 1
ATOM 1401 O O . GLY A 1 176 ? 33.905 -7.564 -8.080 1.00 36.09 176 GLY A O 1
#

Solvent-accessible surface area (backbone atoms only — not comparable to full-atom values): 9644 Å² total; per-residue (Å²): 132,69,57,77,46,75,58,92,94,44,78,24,40,44,40,62,56,49,54,54,56,51,48,47,28,48,73,30,74,92,21,34,38,44,48,71,56,52,34,45,53,45,52,75,37,36,92,76,50,82,70,66,62,84,49,80,78,55,47,27,70,62,58,54,49,37,51,50,51,35,40,75,72,46,28,31,46,81,46,76,55,96,93,35,57,28,37,32,53,30,73,60,29,52,51,53,50,50,56,51,58,75,43,27,88,40,60,28,28,38,62,82,80,41,82,42,44,42,45,59,55,49,52,52,48,50,51,52,44,66,68,50,73,80,49,55,70,49,47,51,48,17,53,48,30,38,61,44,23,75,72,40,77,61,72,65,11,53,53,32,38,52,53,19,51,60,42,42,54,78,62,65,71,69,79,113

Nearest PDB structures (foldseek):
  8a39-assembly2_BP1-2  TM=7.239E-01  e=1.028E-02  Escherichia coli W
  5fcj-assembly2_C0  TM=5.675E-01  e=3.534E-02  Saccharomyces cerevisiae S288C
  5dat-assembly2_C0  TM=4.912E-01  e=2.793E-02  Saccharomyces cerevisiae S288C
  5tgm-assembly1_C0  TM=5.334E-01  e=5.333E-02  Saccharomyces cerevisiae
  7r81-assembly1_L2  TM=5.566E-01  e=2.187E-01  Neurospora crassa

Mean predicted aligned error: 5.4 Å